Protein AF-A0AAE0XQD2-F1 (afdb_monomer_lite)

Structure (mmCIF, N/CA/C/O backbone):
data_AF-A0AAE0XQD2-F1
#
_entry.id   AF-A0AAE0XQD2-F1
#
loop_
_atom_site.group_PDB
_atom_site.id
_atom_site.type_symbol
_atom_site.label_atom_id
_atom_site.label_alt_id
_atom_site.label_comp_id
_atom_site.label_asym_id
_atom_site.label_entity_id
_atom_site.label_seq_id
_atom_site.pdbx_PDB_ins_code
_atom_site.Cartn_x
_atom_site.Cartn_y
_atom_site.Cartn_z
_atom_site.occupancy
_atom_site.B_iso_or_equiv
_atom_site.auth_seq_id
_atom_site.auth_comp_id
_atom_site.auth_asym_id
_atom_site.auth_atom_id
_atom_site.pdbx_PDB_model_num
ATOM 1 N N . MET A 1 1 ? 120.494 41.422 -56.140 1.00 44.53 1 MET A N 1
ATOM 2 C CA . MET A 1 1 ? 120.247 41.876 -57.524 1.00 44.53 1 MET A CA 1
ATOM 3 C C . MET A 1 1 ? 119.616 40.725 -58.294 1.00 44.53 1 MET A C 1
ATOM 5 O O . MET A 1 1 ? 120.331 39.904 -58.846 1.00 44.53 1 MET A O 1
ATOM 9 N N . ALA A 1 2 ? 118.288 40.623 -58.246 1.00 44.28 2 ALA A N 1
ATOM 10 C CA . ALA A 1 2 ? 117.512 39.848 -59.206 1.00 44.28 2 ALA A CA 1
ATOM 11 C C . ALA A 1 2 ? 116.938 40.871 -60.190 1.00 44.28 2 ALA A C 1
ATOM 13 O O . ALA A 1 2 ? 116.376 41.888 -59.785 1.00 44.28 2 ALA A O 1
ATOM 14 N N . THR A 1 3 ? 117.235 40.647 -61.458 1.00 52.12 3 THR A N 1
ATOM 15 C CA . THR A 1 3 ? 116.964 41.494 -62.613 1.00 52.12 3 THR A CA 1
ATOM 16 C C . THR A 1 3 ? 115.471 41.775 -62.767 1.00 52.12 3 THR A C 1
ATOM 18 O O . THR A 1 3 ? 114.657 40.856 -62.810 1.00 52.12 3 THR A O 1
ATOM 21 N N . GLY A 1 4 ? 115.119 43.061 -62.859 1.00 53.16 4 GLY A N 1
ATOM 22 C CA . GLY A 1 4 ? 113.768 43.510 -63.179 1.00 53.16 4 GLY A CA 1
ATOM 23 C C . GLY A 1 4 ? 113.355 42.989 -64.552 1.00 53.16 4 GLY A C 1
ATOM 24 O O . GLY A 1 4 ? 113.934 43.365 -65.569 1.00 53.16 4 GLY A O 1
ATOM 25 N N . MET A 1 5 ? 112.384 42.081 -64.571 1.00 59.09 5 MET A N 1
ATOM 26 C CA . MET A 1 5 ? 111.737 41.636 -65.798 1.00 59.09 5 MET A CA 1
ATOM 27 C C . MET A 1 5 ? 110.878 42.767 -66.378 1.00 59.09 5 MET A C 1
ATOM 29 O O . MET A 1 5 ? 110.264 43.539 -65.646 1.00 59.09 5 MET A O 1
ATOM 33 N N . ASN A 1 6 ? 110.856 42.849 -67.708 1.00 63.78 6 ASN A N 1
ATOM 34 C CA . ASN A 1 6 ? 110.153 43.868 -68.477 1.00 63.78 6 ASN A CA 1
ATOM 35 C C . ASN A 1 6 ? 108.626 43.755 -68.246 1.00 63.78 6 ASN A C 1
ATOM 37 O O . ASN A 1 6 ? 108.065 42.695 -68.542 1.00 63.78 6 ASN A O 1
ATOM 41 N N . PRO A 1 7 ? 107.952 44.800 -67.730 1.00 69.56 7 PRO A N 1
ATOM 42 C CA . PRO A 1 7 ? 106.541 44.743 -67.337 1.00 69.56 7 PRO A CA 1
ATOM 43 C C . PRO A 1 7 ? 105.605 44.304 -68.474 1.00 69.56 7 PRO A C 1
ATOM 45 O O . PRO A 1 7 ? 104.657 43.568 -68.226 1.00 69.56 7 PRO A O 1
ATOM 48 N N . GLY A 1 8 ? 105.934 44.609 -69.736 1.00 71.56 8 GLY A N 1
ATOM 49 C CA . GLY A 1 8 ? 105.105 44.208 -70.881 1.00 71.56 8 GLY A CA 1
ATOM 50 C C . GLY A 1 8 ? 105.008 42.692 -71.122 1.00 71.56 8 GLY A C 1
ATOM 51 O O . GLY A 1 8 ? 104.081 42.238 -71.788 1.00 71.56 8 GLY A O 1
ATOM 52 N N . VAL A 1 9 ? 105.930 41.883 -70.585 1.00 72.50 9 VAL A N 1
ATOM 53 C CA . VAL A 1 9 ? 105.855 40.412 -70.702 1.00 72.50 9 VAL A CA 1
ATOM 54 C C . VAL A 1 9 ? 104.837 39.828 -69.717 1.00 72.50 9 VAL A C 1
ATOM 56 O O . VAL A 1 9 ? 104.214 38.809 -70.022 1.00 72.50 9 VAL A O 1
ATOM 59 N N . TYR A 1 10 ? 104.634 40.479 -68.567 1.00 75.75 10 TYR A N 1
ATOM 60 C CA . TYR A 1 10 ? 103.619 40.065 -67.598 1.00 75.75 10 TYR A CA 1
ATOM 61 C C . TYR A 1 10 ? 102.214 40.340 -68.126 1.00 75.75 10 TYR A C 1
ATOM 63 O O . TYR A 1 10 ? 101.408 39.415 -68.139 1.00 75.75 10 TYR A O 1
ATOM 71 N N . ASP A 1 11 ? 101.977 41.522 -68.699 1.00 79.81 11 ASP A N 1
ATOM 72 C CA . ASP A 1 11 ? 100.665 41.897 -69.244 1.00 79.81 11 ASP A CA 1
ATOM 73 C C . ASP A 1 11 ? 100.202 40.956 -70.369 1.00 79.81 11 ASP A C 1
ATOM 75 O O . ASP A 1 11 ? 99.039 40.555 -70.433 1.00 79.81 11 ASP A O 1
ATOM 79 N N . VAL A 1 12 ? 101.114 40.555 -71.265 1.00 82.38 12 VAL A N 1
ATOM 80 C CA . VAL A 1 12 ? 100.779 39.619 -72.353 1.00 82.38 12 VAL A CA 1
ATOM 81 C C . VAL A 1 12 ? 100.491 38.224 -71.804 1.00 82.38 12 VAL A C 1
ATOM 83 O O . VAL A 1 12 ? 99.559 37.566 -72.265 1.00 82.38 12 VAL A O 1
ATOM 86 N N . LYS A 1 13 ? 101.268 37.760 -70.820 1.00 82.56 13 LYS A N 1
ATOM 87 C CA . LYS A 1 13 ? 101.052 36.449 -70.200 1.00 82.56 13 LYS A CA 1
ATOM 88 C C . LYS A 1 13 ? 99.731 36.410 -69.434 1.00 82.56 13 LYS A C 1
ATOM 90 O O . LYS A 1 13 ? 99.010 35.427 -69.561 1.00 82.56 13 LYS A O 1
ATOM 95 N N . GLU A 1 14 ? 99.424 37.456 -68.677 1.00 85.25 14 GLU A N 1
ATOM 96 C CA . GLU A 1 14 ? 98.180 37.585 -67.916 1.00 85.25 14 GLU A CA 1
ATOM 97 C C . GLU A 1 14 ? 96.979 37.592 -68.861 1.00 85.25 14 GLU A C 1
ATOM 99 O O . GLU A 1 14 ? 96.108 36.739 -68.742 1.00 85.25 14 GLU A O 1
ATOM 104 N N . LYS A 1 15 ? 97.026 38.391 -69.935 1.00 88.38 15 LYS A N 1
ATOM 105 C CA . LYS A 1 15 ? 95.968 38.400 -70.953 1.00 88.38 15 LYS A CA 1
ATOM 106 C C . LYS A 1 15 ? 95.768 37.045 -71.639 1.00 88.38 15 LYS A C 1
ATOM 108 O O . LYS A 1 15 ? 94.634 36.660 -71.909 1.00 88.38 15 LYS A O 1
ATOM 113 N N . VAL A 1 16 ? 96.846 36.315 -71.943 1.00 87.88 16 VAL A N 1
ATOM 114 C CA . VAL A 1 16 ? 96.750 34.969 -72.539 1.00 87.88 16 VAL A CA 1
ATOM 115 C C . VAL A 1 16 ? 96.170 33.961 -71.545 1.00 87.88 16 VAL A C 1
ATOM 117 O O . VAL A 1 16 ? 95.390 33.098 -71.951 1.00 87.88 16 VAL A O 1
ATOM 120 N N . MET A 1 17 ? 96.530 34.062 -70.264 1.00 86.44 17 MET A N 1
ATOM 121 C CA . MET A 1 17 ? 95.976 33.208 -69.213 1.00 86.44 17 MET A CA 1
ATOM 122 C C . MET A 1 17 ? 94.490 33.497 -68.996 1.00 86.44 17 MET A C 1
ATOM 124 O O . MET A 1 17 ? 93.705 32.552 -68.997 1.00 86.44 17 MET A O 1
ATOM 128 N N . ASP A 1 18 ? 94.092 34.767 -68.946 1.00 90.94 18 ASP A N 1
ATOM 129 C CA . ASP A 1 18 ? 92.694 35.179 -68.808 1.00 90.94 18 ASP A CA 1
ATOM 130 C C . ASP A 1 18 ? 91.848 34.729 -70.004 1.00 90.94 18 ASP A C 1
ATOM 132 O O . ASP A 1 18 ? 90.746 34.208 -69.834 1.00 90.94 18 ASP A O 1
ATOM 136 N N . ASP A 1 19 ? 92.353 34.871 -71.234 1.00 91.31 19 ASP A N 1
ATOM 137 C CA . ASP A 1 19 ? 91.647 34.399 -72.431 1.00 91.31 19 ASP A CA 1
ATOM 138 C C . ASP A 1 19 ? 91.485 32.874 -72.426 1.00 91.31 19 ASP A C 1
ATOM 140 O O . ASP A 1 19 ? 90.434 32.348 -72.815 1.00 91.31 19 ASP A O 1
ATOM 144 N N . LEU A 1 20 ? 92.511 32.143 -71.979 1.00 86.75 20 LEU A N 1
ATOM 145 C CA . LEU A 1 20 ? 92.457 30.689 -71.885 1.00 86.75 20 LEU A CA 1
ATOM 146 C C . LEU A 1 20 ? 91.476 30.243 -70.797 1.00 86.75 20 LEU A C 1
ATOM 148 O O . LEU A 1 20 ? 90.663 29.348 -71.042 1.00 86.75 20 LEU A O 1
ATOM 152 N N . GLU A 1 21 ? 91.510 30.892 -69.636 1.00 90.38 21 GLU A N 1
ATOM 153 C CA . GLU A 1 21 ? 90.615 30.628 -68.516 1.00 90.38 21 GLU A CA 1
ATOM 154 C C . GLU A 1 21 ? 89.163 30.937 -68.885 1.00 90.38 21 GLU A C 1
ATOM 156 O O . GLU A 1 21 ? 88.284 30.094 -68.684 1.00 90.38 21 GLU A O 1
ATOM 161 N N . ASN A 1 22 ? 88.909 32.075 -69.531 1.00 92.44 22 ASN A N 1
ATOM 162 C CA . ASN A 1 22 ? 87.582 32.455 -70.012 1.00 92.44 22 ASN A CA 1
ATOM 163 C C . ASN A 1 22 ? 87.068 31.491 -71.087 1.00 92.44 22 ASN A C 1
ATOM 165 O O . ASN A 1 22 ? 85.902 31.077 -71.065 1.00 92.44 22 ASN A O 1
ATOM 169 N N . LYS A 1 23 ? 87.926 31.071 -72.024 1.00 91.75 23 LYS A N 1
ATOM 170 C CA . LYS A 1 23 ? 87.560 30.096 -73.062 1.00 91.75 23 LYS A CA 1
ATOM 171 C C . LYS A 1 23 ? 87.269 28.721 -72.468 1.00 91.75 23 LYS A C 1
ATOM 173 O O . LYS A 1 23 ? 86.346 28.044 -72.935 1.00 91.75 23 LYS A O 1
ATOM 178 N N . PHE A 1 24 ? 88.028 28.312 -71.454 1.00 87.31 24 PHE A N 1
ATOM 179 C CA . PHE A 1 24 ? 87.806 27.062 -70.738 1.00 87.31 24 PHE A CA 1
ATOM 180 C C . PHE A 1 24 ? 86.492 27.104 -69.953 1.00 87.31 24 PHE A C 1
ATOM 182 O O . PHE A 1 24 ? 85.638 26.246 -70.176 1.00 87.31 24 PHE A O 1
ATOM 189 N N . HIS A 1 25 ? 86.265 28.148 -69.151 1.00 89.56 25 HIS A N 1
ATOM 190 C CA . HIS A 1 25 ? 85.017 28.348 -68.411 1.00 89.56 25 HIS A CA 1
ATOM 191 C C . HIS A 1 25 ? 83.798 28.381 -69.335 1.00 89.56 25 HIS A C 1
ATOM 193 O O . HIS A 1 25 ? 82.787 27.736 -69.055 1.00 89.56 25 HIS A O 1
ATOM 199 N N . LYS A 1 26 ? 83.894 29.053 -70.488 1.00 91.75 26 LYS A N 1
ATOM 200 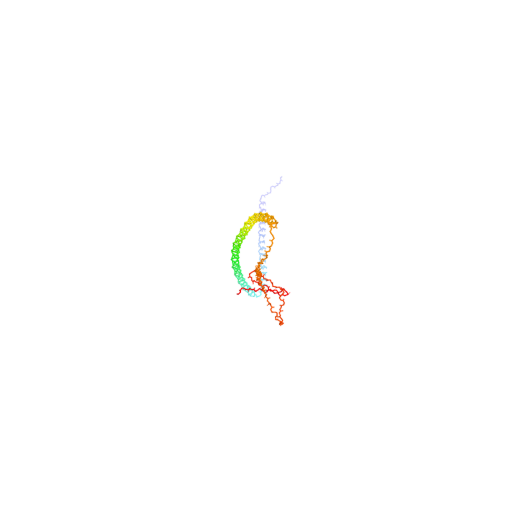C CA . LYS A 1 26 ? 82.806 29.087 -71.474 1.00 91.75 26 LYS A CA 1
ATOM 201 C C . LYS A 1 26 ? 82.497 27.700 -72.044 1.00 91.75 26 LYS A C 1
ATOM 203 O O . LYS A 1 26 ? 81.327 27.336 -72.151 1.00 91.75 26 LYS A O 1
ATOM 208 N N . LYS A 1 27 ? 83.517 26.903 -72.386 1.00 84.56 27 LYS A N 1
ATOM 209 C CA . LYS A 1 27 ? 83.313 25.518 -72.850 1.00 84.56 27 LYS A CA 1
ATOM 210 C C . LYS A 1 27 ? 82.731 24.625 -71.755 1.00 84.56 27 LYS A C 1
ATOM 212 O O . LYS A 1 27 ? 81.830 23.842 -72.050 1.00 84.56 27 LYS A O 1
ATOM 217 N N . LEU A 1 28 ? 83.206 24.765 -70.519 1.00 73.19 28 LEU A N 1
ATOM 218 C CA . LEU A 1 28 ? 82.733 23.982 -69.378 1.00 73.19 28 LEU A CA 1
ATOM 219 C C . LEU A 1 28 ? 81.262 24.286 -69.063 1.00 73.19 28 LEU A C 1
ATOM 221 O O . LEU A 1 28 ? 80.464 23.367 -68.874 1.00 73.19 28 LEU A O 1
ATOM 225 N N . ASN A 1 29 ? 80.882 25.565 -69.093 1.00 87.62 29 ASN A N 1
ATOM 226 C CA . ASN A 1 29 ? 79.498 25.987 -68.903 1.00 87.62 29 ASN A CA 1
ATOM 227 C C . ASN A 1 29 ? 78.594 25.467 -70.023 1.00 87.62 29 ASN A C 1
ATOM 229 O O . ASN A 1 29 ? 77.537 24.909 -69.736 1.00 87.62 29 ASN A O 1
ATOM 233 N N . ASN A 1 30 ? 79.027 25.559 -71.283 1.00 87.12 30 ASN A N 1
ATOM 234 C CA . ASN A 1 30 ? 78.252 25.034 -72.409 1.00 87.12 30 ASN A CA 1
ATOM 235 C C . ASN A 1 30 ? 78.047 23.515 -72.308 1.00 87.12 30 ASN A C 1
ATOM 237 O O . ASN A 1 30 ? 76.927 23.044 -72.483 1.00 87.12 30 ASN A O 1
ATOM 241 N N . PHE A 1 31 ? 79.094 22.755 -71.968 1.00 82.38 31 PHE A N 1
ATOM 242 C CA . PHE A 1 31 ? 78.987 21.308 -71.759 1.00 82.38 31 PHE A CA 1
ATOM 243 C C . PHE A 1 31 ? 78.045 20.965 -70.599 1.00 82.38 31 PHE A C 1
ATOM 245 O O . PHE A 1 31 ? 77.196 20.087 -70.727 1.00 82.38 31 PHE A O 1
ATOM 252 N N . THR A 1 32 ? 78.147 21.690 -69.482 1.00 77.50 32 THR A N 1
ATOM 253 C CA . THR A 1 32 ? 77.288 21.483 -68.308 1.00 77.50 32 THR A CA 1
ATOM 254 C C . THR A 1 32 ? 75.818 21.755 -68.632 1.00 77.50 32 THR A C 1
ATOM 256 O O . THR A 1 32 ? 74.942 20.993 -68.221 1.00 77.50 32 THR A O 1
ATOM 259 N N . VAL A 1 33 ? 75.532 22.815 -69.393 1.00 85.12 33 VAL A N 1
ATOM 260 C CA . VAL A 1 33 ? 74.171 23.144 -69.841 1.00 85.12 33 VAL A CA 1
ATOM 261 C C . VAL A 1 33 ? 73.633 22.074 -70.792 1.00 85.12 33 VAL A C 1
ATOM 263 O O . VAL A 1 33 ? 72.494 21.632 -70.616 1.00 85.12 33 VAL A O 1
ATOM 266 N N . ASP A 1 34 ? 74.440 21.612 -71.748 1.00 78.19 34 ASP A N 1
ATOM 267 C CA . ASP A 1 34 ? 74.040 20.586 -72.717 1.00 78.19 34 ASP A CA 1
ATOM 268 C C . ASP A 1 34 ? 73.768 19.232 -72.036 1.00 78.19 34 ASP A C 1
ATOM 270 O O . ASP A 1 34 ? 72.684 18.659 -72.175 1.00 78.19 34 ASP A O 1
ATOM 274 N N . ALA A 1 35 ? 74.685 18.779 -71.174 1.00 60.91 35 ALA A N 1
ATOM 275 C CA . ALA A 1 35 ? 74.531 17.552 -70.395 1.00 60.91 35 ALA A CA 1
ATOM 276 C C . ALA A 1 35 ? 73.292 17.595 -69.483 1.00 60.91 35 ALA A C 1
ATOM 278 O O . ALA A 1 35 ? 72.499 16.650 -69.455 1.00 60.91 35 ALA A O 1
ATOM 279 N N . LYS A 1 36 ? 73.065 18.716 -68.783 1.00 71.81 36 LYS A N 1
ATOM 280 C CA . LYS A 1 36 ? 71.893 18.902 -67.909 1.00 71.81 36 LYS A CA 1
ATOM 281 C C . LYS A 1 36 ? 70.582 18.894 -68.694 1.00 71.81 36 LYS A C 1
ATOM 283 O O . LYS A 1 36 ? 69.584 18.353 -68.215 1.00 71.81 36 LYS A O 1
ATOM 288 N N . THR A 1 37 ? 70.577 19.479 -69.888 1.00 77.44 37 THR A N 1
ATOM 289 C CA . THR A 1 37 ? 69.399 19.513 -70.765 1.00 77.44 37 THR A CA 1
ATOM 290 C C . THR A 1 37 ? 69.072 18.113 -71.281 1.00 77.44 37 THR A C 1
ATOM 292 O O . THR A 1 37 ? 67.922 17.682 -71.187 1.00 77.44 37 THR A O 1
ATOM 295 N N . LYS A 1 38 ? 70.089 17.361 -71.714 1.00 68.31 38 LYS A N 1
ATOM 296 C CA . LYS A 1 38 ? 69.946 15.993 -72.227 1.00 68.31 38 LYS A CA 1
ATOM 297 C C . LYS A 1 38 ? 69.541 14.980 -71.149 1.00 68.31 38 LYS A C 1
ATOM 299 O O . LYS A 1 38 ? 68.734 14.093 -71.406 1.00 68.31 38 LYS A O 1
ATOM 304 N N . MET A 1 39 ? 70.030 15.137 -69.917 1.00 62.81 39 MET A N 1
ATOM 305 C CA . MET A 1 39 ? 69.576 14.322 -68.781 1.00 62.81 39 MET A CA 1
ATOM 306 C C . MET A 1 39 ? 68.119 14.609 -68.401 1.00 62.81 39 MET A C 1
ATOM 308 O O . MET A 1 39 ? 67.366 13.685 -68.096 1.00 62.81 39 MET A O 1
ATOM 312 N N . ARG A 1 40 ? 67.696 15.881 -68.436 1.00 65.88 40 ARG A N 1
ATOM 313 C CA . ARG A 1 40 ? 66.299 16.253 -68.163 1.00 65.88 40 ARG A CA 1
ATOM 314 C C . ARG A 1 40 ? 65.339 15.729 -69.226 1.00 65.88 40 ARG A C 1
ATOM 316 O O . ARG A 1 40 ? 64.242 15.315 -68.861 1.00 65.88 40 ARG A O 1
ATOM 323 N N . SER A 1 41 ? 65.723 15.739 -70.503 1.00 72.75 41 SER A N 1
ATOM 324 C CA . SER A 1 41 ? 64.874 15.187 -71.564 1.00 72.75 41 SER A CA 1
ATOM 325 C C . SER A 1 41 ? 64.748 13.667 -71.452 1.00 72.75 41 SER A C 1
ATOM 327 O O . SER A 1 41 ? 63.634 13.161 -71.516 1.00 72.75 41 SER A O 1
ATOM 329 N N . PHE A 1 42 ? 65.841 12.952 -71.165 1.00 69.19 42 PHE A N 1
ATOM 330 C CA . PHE A 1 42 ? 65.805 11.498 -70.973 1.00 69.19 42 PHE A CA 1
ATOM 331 C C . PHE A 1 42 ? 64.962 11.078 -69.756 1.00 69.19 42 PHE A C 1
ATOM 333 O O . PHE A 1 42 ? 64.144 10.169 -69.848 1.00 69.19 42 PHE A O 1
ATOM 340 N N . SER A 1 43 ? 65.104 11.777 -68.623 1.00 74.19 43 SER A N 1
ATOM 341 C CA . SER A 1 43 ? 64.306 11.508 -67.418 1.00 74.19 43 SER A CA 1
ATOM 342 C C . SER A 1 43 ? 62.820 11.815 -67.613 1.00 74.19 43 SER A C 1
ATOM 344 O O . SER A 1 43 ? 61.987 11.125 -67.030 1.00 74.19 43 SER A O 1
ATOM 346 N N . ARG A 1 44 ? 62.483 12.834 -68.414 1.00 75.38 44 ARG A N 1
ATOM 347 C CA . ARG A 1 44 ? 61.092 13.153 -68.746 1.00 75.38 44 ARG A CA 1
ATOM 348 C C . ARG A 1 44 ? 60.480 12.072 -69.633 1.00 75.38 44 ARG A C 1
ATOM 350 O O . ARG A 1 44 ? 59.377 11.635 -69.343 1.00 75.38 44 ARG A O 1
ATOM 357 N N . GLU A 1 45 ? 61.208 11.615 -70.646 1.00 78.56 45 GLU A N 1
ATOM 358 C CA . GLU A 1 45 ? 60.735 10.574 -71.562 1.00 78.56 45 GLU A CA 1
ATOM 359 C C . GLU A 1 45 ? 60.510 9.237 -70.841 1.00 78.56 45 GLU A C 1
ATOM 361 O O . GLU A 1 45 ? 59.456 8.623 -70.974 1.00 78.56 45 GLU A O 1
ATOM 366 N N . ALA A 1 46 ? 61.455 8.826 -69.988 1.00 74.25 46 ALA A N 1
ATOM 367 C CA . ALA A 1 46 ? 61.307 7.618 -69.178 1.00 74.25 46 ALA A CA 1
ATOM 368 C C . ALA A 1 46 ? 60.123 7.716 -68.197 1.00 74.25 46 ALA A C 1
ATOM 370 O O . ALA A 1 46 ? 59.394 6.744 -68.010 1.00 74.25 46 ALA A O 1
ATOM 371 N N . ALA A 1 47 ? 59.898 8.889 -67.594 1.00 66.69 47 ALA A N 1
ATOM 372 C CA . ALA A 1 47 ? 58.750 9.112 -66.716 1.00 66.69 47 ALA A CA 1
ATOM 373 C C . ALA A 1 47 ? 57.416 9.053 -67.477 1.00 66.69 47 ALA A C 1
ATOM 375 O O . ALA A 1 47 ? 56.459 8.472 -66.966 1.00 66.69 47 ALA A O 1
ATOM 376 N N . ILE A 1 48 ? 57.361 9.604 -68.695 1.00 75.69 48 ILE A N 1
ATOM 377 C CA . ILE A 1 48 ? 56.184 9.515 -69.568 1.00 75.69 48 ILE A CA 1
ATOM 378 C C . ILE A 1 48 ? 55.895 8.049 -69.907 1.00 75.69 48 ILE A C 1
ATOM 380 O O . ILE A 1 48 ? 54.767 7.606 -69.721 1.00 75.69 48 ILE A O 1
ATOM 384 N N . GLN A 1 49 ? 56.905 7.260 -70.282 1.00 76.50 49 GLN A N 1
ATOM 385 C CA . GLN A 1 49 ? 56.711 5.842 -70.614 1.00 76.50 49 GLN A CA 1
ATOM 386 C C . GLN A 1 49 ? 56.239 5.001 -69.421 1.00 76.50 49 GLN A C 1
ATOM 388 O O . GLN A 1 49 ? 55.356 4.160 -69.573 1.00 76.50 49 GLN A O 1
ATOM 393 N N . VAL A 1 50 ? 56.788 5.225 -68.220 1.00 70.44 50 VAL A N 1
ATOM 394 C CA . VAL A 1 50 ? 56.319 4.537 -67.003 1.00 70.44 50 VAL A CA 1
ATOM 395 C C . VAL A 1 50 ? 54.874 4.921 -66.691 1.00 70.44 50 VAL A C 1
ATOM 397 O O . VAL A 1 50 ? 54.076 4.058 -66.325 1.00 70.44 50 VAL A O 1
ATOM 400 N N . PHE A 1 51 ? 54.516 6.194 -66.862 1.00 71.19 51 PHE A N 1
ATOM 401 C CA . PHE A 1 51 ? 53.150 6.663 -66.665 1.00 71.19 51 PHE A CA 1
ATOM 402 C C . PHE A 1 51 ? 52.178 6.038 -67.677 1.00 71.19 51 PHE A C 1
ATOM 404 O O . PHE A 1 51 ? 51.148 5.508 -67.271 1.00 71.19 51 PHE A O 1
ATOM 411 N N . GLU A 1 52 ? 52.527 6.010 -68.964 1.00 75.25 52 GLU A N 1
ATOM 412 C CA . GLU A 1 52 ? 51.721 5.371 -70.013 1.00 75.25 52 GLU A CA 1
ATOM 413 C C . GLU A 1 52 ? 51.556 3.866 -69.779 1.00 75.25 52 GLU A C 1
ATOM 415 O O . GLU A 1 52 ? 50.435 3.359 -69.831 1.00 75.25 52 GLU A O 1
ATOM 420 N N . LEU A 1 53 ? 52.636 3.153 -69.439 1.00 77.38 53 LEU A N 1
ATOM 421 C CA . LEU A 1 53 ? 52.578 1.725 -69.112 1.00 77.38 53 LEU A CA 1
ATOM 422 C C . LEU A 1 53 ? 51.683 1.465 -67.893 1.00 77.38 53 LEU A C 1
ATOM 424 O O . LEU A 1 53 ? 50.917 0.502 -67.880 1.00 77.38 53 LEU A O 1
ATOM 428 N N . THR A 1 54 ? 51.745 2.342 -66.888 1.00 68.44 54 THR A N 1
ATOM 429 C CA . THR A 1 54 ? 50.899 2.257 -65.690 1.00 68.44 54 THR A CA 1
ATOM 430 C C . THR A 1 54 ? 49.433 2.518 -66.026 1.00 68.44 54 THR A C 1
ATOM 432 O O . THR A 1 54 ? 48.568 1.790 -65.545 1.00 68.44 54 THR A O 1
ATOM 435 N N . LEU A 1 55 ? 49.135 3.506 -66.875 1.00 74.06 55 LEU A N 1
ATOM 436 C CA . LEU A 1 55 ? 47.769 3.771 -67.329 1.00 74.06 55 LEU A CA 1
ATOM 437 C C . LEU A 1 55 ? 47.203 2.590 -68.119 1.00 74.06 55 LEU A C 1
ATOM 439 O O . LEU A 1 55 ? 46.104 2.141 -67.812 1.00 74.06 55 LEU A O 1
ATOM 443 N N . VAL A 1 56 ? 47.961 2.031 -69.066 1.00 75.62 56 VAL A N 1
ATOM 444 C CA . VAL A 1 56 ? 47.539 0.846 -69.829 1.00 75.62 56 VAL A CA 1
ATOM 445 C C . VAL A 1 56 ? 47.305 -0.347 -68.902 1.00 75.62 56 VAL A C 1
ATOM 447 O O . VAL A 1 56 ? 46.286 -1.025 -69.035 1.00 75.62 56 VAL A O 1
ATOM 450 N N . PHE A 1 57 ? 48.200 -0.581 -67.937 1.00 75.81 57 PHE A N 1
ATOM 451 C CA . PHE A 1 57 ? 48.025 -1.637 -66.941 1.00 75.81 57 PHE A CA 1
ATOM 452 C C . PHE A 1 57 ? 46.754 -1.430 -66.109 1.00 75.81 57 PHE A C 1
ATOM 454 O O . PHE A 1 57 ? 45.988 -2.372 -65.941 1.00 75.81 57 PHE A O 1
ATOM 461 N N . LEU A 1 58 ? 46.481 -0.209 -65.636 1.00 70.62 58 LEU A N 1
ATOM 462 C CA . LEU A 1 58 ? 45.266 0.100 -64.877 1.00 70.62 58 LEU A CA 1
ATOM 463 C C . LEU A 1 58 ? 43.998 -0.074 -65.723 1.00 70.62 58 LEU A C 1
ATOM 465 O O . LEU A 1 58 ? 43.025 -0.647 -65.243 1.00 70.62 58 LEU A O 1
ATOM 469 N N . THR A 1 59 ? 44.012 0.344 -66.990 1.00 69.38 59 THR A N 1
ATOM 470 C CA . THR A 1 59 ? 42.879 0.153 -67.907 1.00 69.38 59 THR A CA 1
ATOM 471 C C . THR A 1 59 ? 42.629 -1.326 -68.222 1.00 69.38 59 THR A C 1
ATOM 473 O O . THR A 1 59 ? 41.480 -1.737 -68.343 1.00 69.38 59 THR A O 1
ATOM 476 N N . GLN A 1 60 ? 43.679 -2.147 -68.328 1.00 72.19 60 GLN A N 1
ATOM 477 C CA . GLN A 1 60 ? 43.545 -3.588 -68.582 1.00 72.19 60 GLN A CA 1
ATOM 478 C C . GLN A 1 60 ? 43.202 -4.400 -67.327 1.00 72.19 60 GLN A C 1
ATOM 480 O O . GLN A 1 60 ? 42.472 -5.383 -67.424 1.00 72.19 60 GLN A O 1
ATOM 485 N N . ALA A 1 61 ? 43.726 -4.012 -66.162 1.00 71.06 61 ALA A N 1
ATOM 486 C CA . ALA A 1 61 ? 43.443 -4.666 -64.887 1.00 71.06 61 ALA A CA 1
ATOM 487 C C . ALA A 1 61 ? 42.027 -4.349 -64.380 1.00 71.06 61 ALA A C 1
ATOM 489 O O . ALA A 1 61 ? 41.416 -5.179 -63.708 1.00 71.06 61 ALA A O 1
ATOM 490 N N . PHE A 1 62 ? 41.490 -3.179 -64.740 1.00 67.75 62 PHE A N 1
ATOM 491 C CA . PHE A 1 62 ? 40.146 -2.731 -64.375 1.00 67.75 62 PHE A CA 1
ATOM 492 C C . PHE A 1 62 ? 39.344 -2.325 -65.624 1.00 67.75 62 PHE A C 1
ATOM 494 O O . PHE A 1 62 ? 39.026 -1.148 -65.796 1.00 67.75 62 PHE A O 1
ATOM 501 N N . PRO A 1 63 ? 38.985 -3.279 -66.505 1.00 63.97 63 PRO A N 1
ATOM 502 C CA . PRO A 1 63 ? 38.256 -2.972 -67.736 1.00 63.97 63 PRO A CA 1
ATOM 503 C C . PRO A 1 63 ? 36.805 -2.538 -67.478 1.00 63.97 63 PRO A C 1
ATOM 505 O O . PRO A 1 63 ? 36.152 -2.021 -68.377 1.00 63.97 63 PRO A O 1
ATOM 508 N N . ASP A 1 64 ? 36.300 -2.750 -66.260 1.00 64.94 64 ASP A N 1
ATOM 509 C CA . ASP A 1 64 ? 34.891 -2.585 -65.919 1.00 64.94 64 ASP A CA 1
ATOM 510 C C . ASP A 1 64 ? 34.722 -1.697 -64.676 1.00 64.94 64 ASP A C 1
ATOM 512 O O . ASP A 1 64 ? 34.267 -2.123 -63.612 1.00 64.94 64 ASP A O 1
ATOM 516 N N . LEU A 1 65 ? 35.151 -0.437 -64.802 1.00 65.19 65 LEU A N 1
ATOM 517 C CA . LEU A 1 65 ? 34.968 0.600 -63.776 1.00 65.19 65 LEU A CA 1
ATOM 518 C C . LEU A 1 65 ? 33.480 0.836 -63.453 1.00 65.19 65 LEU A C 1
ATOM 520 O O . LEU A 1 65 ? 33.150 1.206 -62.329 1.00 65.19 65 LEU A O 1
ATOM 524 N N . SER A 1 66 ? 32.580 0.525 -64.391 1.00 72.19 66 SER A N 1
ATOM 525 C CA . SER A 1 66 ? 31.128 0.584 -64.198 1.00 72.19 66 SER A CA 1
ATOM 526 C C . SER A 1 66 ? 30.627 -0.389 -63.126 1.00 72.19 66 SER A C 1
ATOM 528 O O . SER A 1 66 ? 29.672 -0.079 -62.414 1.00 72.19 66 SER A O 1
ATOM 530 N N . ARG A 1 67 ? 31.292 -1.539 -62.925 1.00 71.56 67 ARG A N 1
ATOM 531 C CA . ARG A 1 67 ? 30.964 -2.441 -61.806 1.00 71.56 67 ARG A CA 1
ATOM 532 C C . ARG A 1 67 ? 31.296 -1.824 -60.453 1.00 71.56 67 ARG A C 1
ATOM 534 O O . ARG A 1 67 ? 30.552 -2.056 -59.506 1.00 71.56 67 ARG A O 1
ATOM 541 N N . LEU A 1 68 ? 32.364 -1.032 -60.358 1.00 69.88 68 LEU A N 1
ATOM 542 C CA . LEU A 1 68 ? 32.731 -0.350 -59.116 1.00 69.88 68 LEU A CA 1
ATOM 543 C C . LEU A 1 68 ? 31.755 0.789 -58.793 1.00 69.88 68 LEU A C 1
ATOM 545 O O . LEU A 1 68 ? 31.366 0.938 -57.640 1.00 69.88 68 LEU A O 1
ATOM 549 N N . GLU A 1 69 ? 31.314 1.532 -59.808 1.00 74.38 69 GLU A N 1
ATOM 550 C CA . GLU A 1 69 ? 30.291 2.576 -59.669 1.00 74.38 69 GLU A CA 1
ATOM 551 C C . GLU A 1 69 ? 28.944 1.976 -59.236 1.00 74.38 69 GLU A C 1
ATOM 553 O O . GLU A 1 69 ? 28.403 2.369 -58.207 1.00 74.38 69 GLU A O 1
ATOM 558 N N . SER A 1 70 ? 28.483 0.905 -59.895 1.00 77.81 70 SER A N 1
ATOM 559 C CA . SER A 1 70 ? 27.251 0.205 -59.490 1.00 77.81 70 SER A CA 1
ATOM 560 C C . SER A 1 70 ? 27.325 -0.417 -58.086 1.00 77.81 70 SER A C 1
ATOM 562 O O . SER A 1 70 ? 26.327 -0.473 -57.370 1.00 77.81 70 SER A O 1
ATOM 564 N N . ALA A 1 71 ? 28.509 -0.877 -57.663 1.00 77.12 71 ALA A N 1
ATOM 565 C CA . ALA A 1 71 ? 28.724 -1.366 -56.306 1.00 77.12 71 ALA A CA 1
ATOM 566 C C . ALA A 1 71 ? 28.704 -0.216 -55.287 1.00 77.12 71 ALA A C 1
ATOM 568 O O . ALA A 1 71 ? 28.147 -0.381 -54.205 1.00 77.12 71 ALA A O 1
ATOM 569 N N . SER A 1 72 ? 29.271 0.942 -55.637 1.00 81.38 72 SER A N 1
ATOM 570 C CA . SER A 1 72 ? 29.217 2.156 -54.818 1.00 81.38 72 SER A CA 1
ATOM 571 C C . SER A 1 72 ? 27.777 2.632 -54.620 1.00 81.38 72 SER A C 1
ATOM 573 O O . SER A 1 72 ? 27.387 2.909 -53.486 1.00 81.38 72 SER A O 1
ATOM 575 N N . ASP A 1 73 ? 26.973 2.653 -55.685 1.00 85.12 73 ASP A N 1
ATOM 576 C CA . ASP A 1 73 ? 25.564 3.056 -55.625 1.00 85.12 73 ASP A CA 1
ATOM 577 C C . ASP A 1 73 ? 24.732 2.103 -54.751 1.00 85.12 73 ASP A C 1
ATOM 579 O O . ASP A 1 73 ? 23.972 2.556 -53.895 1.00 85.12 73 ASP A O 1
ATOM 583 N N . ASN A 1 74 ? 24.930 0.785 -54.883 1.00 88.94 74 ASN A N 1
ATOM 584 C CA . ASN A 1 74 ? 24.260 -0.203 -54.027 1.00 88.94 74 ASN A CA 1
ATOM 585 C C . ASN A 1 74 ? 24.650 -0.057 -52.549 1.00 88.94 74 ASN A C 1
ATOM 587 O O . ASN A 1 74 ? 23.785 -0.120 -51.678 1.00 88.94 74 ASN A O 1
ATOM 591 N N . ILE A 1 75 ? 25.935 0.162 -52.251 1.00 90.06 75 ILE A N 1
ATOM 592 C CA . ILE A 1 75 ? 26.393 0.389 -50.872 1.00 90.06 75 ILE A CA 1
ATOM 593 C C . ILE A 1 75 ? 25.756 1.662 -50.309 1.00 90.06 75 ILE A C 1
ATOM 595 O O . ILE A 1 75 ? 25.384 1.700 -49.134 1.00 90.06 75 ILE A O 1
ATOM 599 N N . GLN A 1 76 ? 25.613 2.706 -51.124 1.00 90.44 76 GLN A N 1
ATOM 600 C CA . GLN A 1 76 ? 24.996 3.955 -50.700 1.00 90.44 76 GLN A CA 1
ATOM 601 C C . GLN A 1 76 ? 23.496 3.786 -50.413 1.00 90.44 76 GLN A C 1
ATOM 603 O O . GLN A 1 76 ? 23.030 4.278 -49.383 1.00 90.44 76 GLN A O 1
ATOM 608 N N . ASP A 1 77 ? 22.766 3.051 -51.254 1.00 92.06 77 ASP A N 1
ATOM 609 C CA . ASP A 1 77 ? 21.346 2.739 -51.042 1.00 92.06 77 ASP A CA 1
ATOM 610 C C . ASP A 1 77 ? 21.128 1.874 -49.787 1.00 92.06 77 ASP A C 1
ATOM 612 O O . ASP A 1 77 ? 20.318 2.211 -48.919 1.00 92.06 77 ASP A O 1
ATOM 616 N N . GLU A 1 78 ? 21.934 0.822 -49.599 1.00 93.12 78 GLU A N 1
ATOM 617 C CA . GLU A 1 78 ? 21.896 0.001 -48.381 1.00 93.12 78 GLU A CA 1
ATOM 618 C C . GLU A 1 78 ? 22.233 0.816 -47.123 1.00 93.12 78 GLU A C 1
ATOM 620 O O . GLU A 1 78 ? 21.600 0.646 -46.078 1.00 93.12 78 GLU A O 1
ATOM 625 N N . THR A 1 79 ? 23.188 1.746 -47.220 1.00 90.19 79 THR A N 1
ATOM 626 C CA . THR A 1 79 ? 23.555 2.638 -46.110 1.00 90.19 79 THR A CA 1
ATOM 627 C C . THR A 1 79 ? 22.414 3.592 -45.750 1.00 90.19 79 THR A C 1
ATOM 629 O O . THR A 1 79 ? 22.177 3.845 -44.564 1.00 90.19 79 THR A O 1
ATOM 632 N N . LEU A 1 80 ? 21.690 4.121 -46.743 1.00 93.75 80 LEU A N 1
ATOM 633 C CA . LEU A 1 80 ? 20.513 4.965 -46.516 1.00 93.75 80 LEU A CA 1
ATOM 634 C C . LEU A 1 80 ? 19.384 4.172 -45.858 1.00 93.75 80 LEU A C 1
ATOM 636 O O . LEU A 1 80 ? 18.840 4.612 -44.845 1.00 93.75 80 LEU A O 1
ATOM 640 N N . LYS A 1 81 ? 19.101 2.968 -46.355 1.00 94.44 81 LYS A N 1
ATOM 641 C CA . LYS A 1 81 ? 18.079 2.091 -45.780 1.00 94.44 81 LYS A CA 1
ATOM 642 C C . LYS A 1 81 ? 18.393 1.700 -44.334 1.00 94.44 81 LYS A C 1
ATOM 644 O O . LYS A 1 81 ? 17.520 1.773 -43.472 1.00 94.44 81 LYS A O 1
ATOM 649 N N . LEU A 1 82 ? 19.649 1.358 -44.037 1.00 93.44 82 LEU A N 1
ATOM 650 C CA . LEU A 1 82 ? 20.079 1.033 -42.674 1.00 93.44 82 LEU A CA 1
ATOM 651 C C . LEU A 1 82 ? 19.945 2.239 -41.732 1.00 93.44 82 LEU A C 1
ATOM 653 O O . LEU A 1 82 ? 19.554 2.079 -40.574 1.00 93.44 82 LEU A O 1
ATOM 657 N N . ARG A 1 83 ? 20.241 3.450 -42.221 1.00 93.00 83 ARG A N 1
ATOM 658 C CA . ARG A 1 83 ? 20.033 4.693 -41.467 1.00 93.00 83 ARG A CA 1
ATOM 659 C C . ARG A 1 83 ? 18.554 4.904 -41.143 1.00 93.00 83 ARG A C 1
ATOM 661 O O . ARG A 1 83 ? 18.237 5.210 -39.997 1.00 93.00 83 ARG A O 1
ATOM 668 N N . GLU A 1 84 ? 17.664 4.728 -42.114 1.00 96.00 84 GLU A N 1
ATOM 669 C CA . GLU A 1 84 ? 16.218 4.864 -41.901 1.00 96.00 84 GLU A CA 1
ATOM 670 C C . GLU A 1 84 ? 15.688 3.846 -40.883 1.00 96.00 84 GLU A C 1
ATOM 672 O O . GLU A 1 84 ? 14.935 4.212 -39.973 1.00 96.00 84 GLU A O 1
ATOM 677 N N . ASP A 1 85 ? 16.122 2.587 -40.984 1.00 95.44 85 ASP A N 1
ATOM 678 C CA . ASP A 1 85 ? 15.762 1.531 -40.035 1.00 95.44 85 ASP A CA 1
ATOM 679 C C . ASP A 1 85 ? 16.264 1.850 -38.619 1.00 95.44 85 ASP A C 1
ATOM 681 O O . ASP A 1 85 ? 15.523 1.674 -37.644 1.00 95.44 85 ASP A O 1
ATOM 685 N N . PHE A 1 86 ? 17.484 2.383 -38.494 1.00 94.81 86 PHE A N 1
ATOM 686 C CA . PHE A 1 86 ? 18.040 2.799 -37.209 1.00 94.81 86 PHE A CA 1
ATOM 687 C C . PHE A 1 86 ? 17.250 3.957 -36.591 1.00 94.81 86 PHE A C 1
ATOM 689 O O . PHE A 1 86 ? 16.854 3.878 -35.428 1.00 94.81 86 PHE A O 1
ATOM 696 N N . GLU A 1 87 ? 16.931 4.999 -37.363 1.00 95.56 87 GLU A N 1
ATOM 697 C CA . GLU A 1 87 ? 16.117 6.112 -36.862 1.00 95.56 87 GLU A CA 1
ATOM 698 C C . GLU A 1 87 ? 14.701 5.661 -36.476 1.00 95.56 87 GLU A C 1
ATOM 700 O O . GLU A 1 87 ? 14.115 6.141 -35.502 1.00 95.56 87 GLU A O 1
ATOM 705 N N . LYS A 1 88 ? 14.105 4.737 -37.234 1.00 96.38 88 LYS A N 1
ATOM 706 C CA . LYS A 1 88 ? 12.795 4.166 -36.898 1.00 96.38 88 LYS A CA 1
ATOM 707 C C . LYS A 1 88 ? 12.856 3.369 -35.597 1.00 96.38 88 LYS A C 1
ATOM 709 O O . LYS A 1 88 ? 11.942 3.484 -34.771 1.00 96.38 88 LYS A O 1
ATOM 714 N N . LEU A 1 89 ? 13.918 2.589 -35.398 1.00 94.31 89 LEU A N 1
ATOM 715 C CA . LEU A 1 89 ? 14.156 1.859 -34.158 1.00 94.31 89 LEU A CA 1
ATOM 716 C C . LEU A 1 89 ? 14.330 2.822 -32.978 1.00 94.31 89 LEU A C 1
ATOM 718 O O . LEU A 1 89 ? 13.679 2.636 -31.951 1.00 94.31 89 LEU A O 1
ATOM 722 N N . GLU A 1 90 ? 15.124 3.879 -33.142 1.00 95.56 90 GLU A N 1
ATOM 723 C CA . GLU A 1 90 ? 15.366 4.894 -32.114 1.00 95.56 90 GLU A CA 1
ATOM 724 C C . GLU A 1 90 ? 14.074 5.611 -31.699 1.00 95.56 90 GLU A C 1
ATOM 726 O O . GLU A 1 90 ? 13.777 5.723 -30.504 1.00 95.56 90 GLU A O 1
ATOM 731 N N . ARG A 1 91 ? 13.244 6.019 -32.670 1.00 95.19 91 ARG A N 1
ATOM 732 C CA . ARG A 1 91 ? 11.924 6.613 -32.394 1.00 95.19 91 ARG A CA 1
ATOM 733 C C . ARG A 1 91 ? 11.010 5.637 -31.658 1.00 95.19 91 ARG A C 1
ATOM 735 O O . ARG A 1 91 ? 10.360 6.02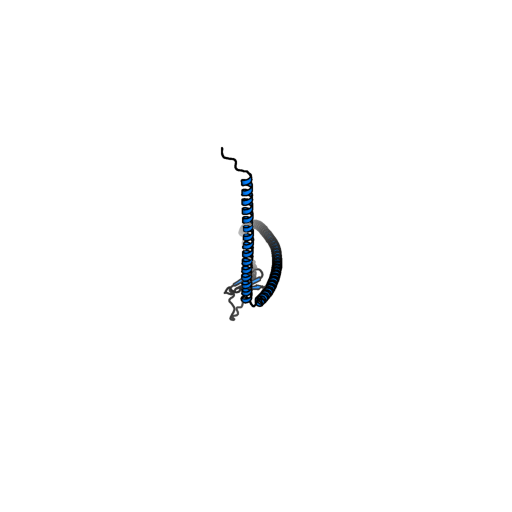0 -30.688 1.00 95.19 91 ARG A O 1
ATOM 742 N N . THR A 1 92 ? 10.980 4.376 -32.088 1.00 96.62 92 THR A N 1
ATOM 743 C CA . THR A 1 92 ? 10.130 3.344 -31.474 1.00 96.62 92 THR A CA 1
ATOM 744 C C . THR A 1 92 ? 10.555 3.053 -30.037 1.00 96.62 92 THR A C 1
ATOM 746 O O . THR A 1 92 ? 9.704 2.969 -29.153 1.00 96.62 92 THR A O 1
ATOM 749 N N . LEU A 1 93 ? 11.859 2.918 -29.785 1.00 94.31 93 LEU A N 1
ATOM 750 C CA . LEU A 1 93 ? 12.397 2.709 -28.441 1.00 94.31 93 LEU A CA 1
ATOM 751 C C . LEU A 1 93 ? 12.129 3.915 -27.544 1.00 94.31 93 LEU A C 1
ATOM 753 O O . LEU A 1 93 ? 11.664 3.737 -26.421 1.00 94.31 93 LEU A O 1
ATOM 757 N N . SER A 1 94 ? 12.342 5.129 -28.052 1.00 95.81 94 SER A N 1
ATOM 758 C CA . SER A 1 94 ? 12.060 6.361 -27.311 1.00 95.81 94 SER A CA 1
ATOM 759 C C . SER A 1 94 ? 10.586 6.474 -26.930 1.00 95.81 94 SER A C 1
ATOM 761 O O . SER A 1 94 ? 10.273 6.845 -25.800 1.00 95.81 94 SER A O 1
ATOM 763 N N . GLN A 1 95 ? 9.676 6.120 -27.842 1.00 96.50 95 GLN A N 1
ATOM 764 C CA . GLN A 1 95 ? 8.244 6.140 -27.555 1.00 96.50 95 GLN A CA 1
ATOM 765 C C . GLN A 1 95 ? 7.868 5.079 -26.519 1.00 96.50 95 GLN A C 1
ATOM 767 O O . GLN A 1 95 ? 7.260 5.410 -25.508 1.00 96.50 95 GLN A O 1
ATOM 772 N N . LYS A 1 96 ? 8.306 3.827 -26.706 1.00 96.94 96 LYS A N 1
ATOM 773 C CA . LYS A 1 96 ? 8.034 2.747 -25.745 1.00 96.94 96 LYS A CA 1
ATOM 774 C C . LYS A 1 96 ? 8.585 3.046 -24.355 1.00 96.94 96 LYS A C 1
ATOM 776 O O . LYS A 1 96 ? 7.954 2.685 -23.367 1.00 96.94 96 LYS A O 1
ATOM 781 N N . LEU A 1 97 ? 9.748 3.691 -24.271 1.00 95.62 97 LEU A N 1
ATOM 782 C CA . LEU A 1 97 ? 10.333 4.096 -22.998 1.00 95.62 97 LEU A CA 1
ATOM 783 C C . LEU A 1 97 ? 9.484 5.173 -22.313 1.00 95.62 97 LEU A C 1
ATOM 785 O O . LEU A 1 97 ? 9.230 5.060 -21.117 1.00 95.62 97 LEU A O 1
ATOM 789 N N . LYS A 1 98 ? 9.006 6.175 -23.064 1.00 96.31 98 LYS A N 1
ATOM 790 C CA . LYS A 1 98 ? 8.088 7.198 -22.539 1.00 96.31 98 LYS A CA 1
ATOM 791 C C . LYS A 1 98 ? 6.771 6.590 -22.067 1.00 96.31 98 LYS A C 1
ATOM 793 O O . LYS A 1 98 ? 6.351 6.880 -20.952 1.00 96.31 98 LYS A O 1
ATOM 798 N N . ASP A 1 99 ? 6.172 5.711 -22.865 1.00 96.94 99 ASP A N 1
ATOM 799 C CA . ASP A 1 99 ? 4.914 5.040 -22.519 1.00 96.94 99 ASP A CA 1
ATOM 800 C C . ASP A 1 99 ? 5.083 4.171 -21.263 1.00 96.94 99 ASP A C 1
ATOM 802 O O . ASP A 1 99 ? 4.247 4.193 -20.360 1.00 96.94 99 ASP A O 1
ATOM 806 N N . ALA A 1 100 ? 6.199 3.438 -21.164 1.00 94.56 100 ALA A N 1
ATOM 807 C CA . ALA A 1 100 ? 6.521 2.648 -19.981 1.00 94.56 100 ALA A CA 1
ATOM 808 C C . ALA A 1 100 ? 6.719 3.538 -18.748 1.00 94.56 100 ALA A C 1
ATOM 810 O O . ALA A 1 100 ? 6.167 3.241 -17.692 1.00 94.56 100 ALA A O 1
ATOM 811 N N . GLN A 1 101 ? 7.466 4.637 -18.876 1.00 96.62 101 GLN A N 1
ATOM 812 C CA . GLN A 1 101 ? 7.678 5.590 -17.788 1.00 96.62 101 GLN A CA 1
ATOM 813 C C . GLN A 1 101 ? 6.355 6.195 -17.307 1.00 96.62 101 GLN A C 1
ATOM 815 O O . GLN A 1 101 ? 6.121 6.258 -16.101 1.00 96.62 101 GLN A O 1
ATOM 820 N N . GLN A 1 102 ? 5.481 6.594 -18.232 1.00 96.75 102 GLN A N 1
ATOM 821 C CA . GLN A 1 102 ? 4.164 7.125 -17.896 1.00 96.75 102 GLN A CA 1
ATOM 822 C C . GLN A 1 102 ? 3.304 6.070 -17.190 1.00 96.75 102 GLN A C 1
ATOM 824 O O . GLN A 1 102 ? 2.778 6.338 -16.114 1.00 96.75 102 GLN A O 1
ATOM 829 N N . SER A 1 103 ? 3.237 4.847 -17.724 1.00 96.62 103 SER A N 1
ATOM 830 C CA . SER A 1 103 ? 2.469 3.757 -17.110 1.00 96.62 103 SER A CA 1
ATOM 831 C C . SER A 1 103 ? 2.976 3.394 -15.709 1.00 96.62 103 SER A C 1
ATOM 833 O O . SER A 1 103 ? 2.178 3.118 -14.812 1.00 96.62 103 SER A O 1
ATOM 835 N N . PHE A 1 104 ? 4.295 3.404 -15.494 1.00 95.25 104 PHE A N 1
ATOM 836 C CA . PHE A 1 104 ? 4.868 3.215 -14.162 1.00 95.25 104 PHE A CA 1
ATOM 837 C C . PHE A 1 104 ? 4.508 4.360 -13.215 1.00 95.25 104 PHE A C 1
ATOM 839 O O . PHE A 1 104 ? 4.203 4.092 -12.055 1.00 95.25 104 PHE A O 1
ATOM 846 N N . SER A 1 105 ? 4.516 5.605 -13.696 1.00 96.44 105 SER A N 1
ATOM 847 C CA . SER A 1 105 ? 4.139 6.775 -12.898 1.00 96.44 105 SER A CA 1
ATOM 848 C C . SER A 1 105 ? 2.681 6.708 -12.446 1.00 96.44 105 SER A C 1
ATOM 850 O O . SER A 1 105 ? 2.413 6.870 -11.261 1.00 96.44 105 SER A O 1
ATOM 852 N N . GLU A 1 106 ? 1.756 6.402 -13.358 1.00 96.88 106 GLU A N 1
ATOM 853 C CA . GLU A 1 106 ? 0.323 6.274 -13.051 1.00 96.88 106 GLU A CA 1
ATOM 854 C C . GLU A 1 106 ? 0.074 5.161 -12.022 1.00 96.88 106 GLU A C 1
ATOM 856 O O . GLU A 1 106 ? -0.578 5.378 -11.003 1.00 96.88 106 GLU A O 1
ATOM 861 N N . LYS A 1 107 ? 0.687 3.983 -12.213 1.00 95.06 107 LYS A N 1
ATOM 862 C CA . LYS A 1 107 ? 0.578 2.877 -11.245 1.00 95.06 107 LYS A CA 1
ATOM 863 C C . LYS A 1 107 ? 1.153 3.222 -9.875 1.00 95.06 107 LYS A C 1
ATOM 865 O O . LYS A 1 107 ? 0.659 2.726 -8.864 1.00 95.06 107 LYS A O 1
ATOM 870 N N . LEU A 1 108 ? 2.222 4.014 -9.836 1.00 96.19 108 LEU A N 1
ATOM 871 C CA . LEU A 1 108 ? 2.833 4.449 -8.587 1.00 96.19 108 LEU A CA 1
ATOM 872 C C . LEU A 1 108 ? 1.929 5.444 -7.850 1.00 96.19 108 LEU A C 1
ATOM 874 O O . LEU A 1 108 ? 1.768 5.321 -6.638 1.00 96.19 108 LEU A O 1
ATOM 878 N N . GLU A 1 109 ? 1.297 6.365 -8.571 1.00 96.88 109 GLU A N 1
ATOM 879 C CA . GLU A 1 109 ? 0.319 7.302 -8.015 1.00 96.88 109 GLU A CA 1
ATOM 880 C C . GLU A 1 109 ? -0.924 6.573 -7.476 1.00 96.88 109 GLU A C 1
ATOM 882 O O . GLU A 1 109 ? -1.332 6.799 -6.336 1.00 96.88 109 GLU A O 1
ATOM 887 N N . ASP A 1 110 ? -1.467 5.609 -8.224 1.00 96.12 110 ASP A N 1
ATOM 888 C CA . ASP A 1 110 ? -2.583 4.767 -7.771 1.00 96.12 110 ASP A CA 1
ATOM 889 C C . ASP A 1 110 ? -2.236 3.966 -6.506 1.00 96.12 110 ASP A C 1
ATOM 891 O O . ASP A 1 110 ? -3.047 3.854 -5.575 1.00 96.12 110 ASP A O 1
ATOM 895 N N . ALA A 1 111 ? -1.015 3.424 -6.443 1.00 95.06 111 ALA A N 1
ATOM 896 C CA . ALA A 1 111 ? -0.521 2.709 -5.272 1.00 95.06 111 ALA A CA 1
ATOM 897 C C . ALA A 1 111 ? -0.367 3.640 -4.059 1.00 95.06 111 ALA A C 1
ATOM 899 O O . ALA A 1 111 ? -0.784 3.278 -2.956 1.00 95.06 111 ALA A O 1
ATOM 900 N N . GLN A 1 112 ? 0.172 4.848 -4.251 1.00 96.19 112 GLN A N 1
ATOM 901 C CA . GLN A 1 112 ? 0.289 5.858 -3.194 1.00 96.19 112 GLN A CA 1
ATOM 902 C C . GLN A 1 112 ? -1.084 6.296 -2.673 1.00 96.19 112 GLN A C 1
ATOM 904 O O . GLN A 1 112 ? -1.299 6.327 -1.461 1.00 96.19 112 GLN A O 1
ATOM 909 N N . ASN A 1 113 ? -2.038 6.545 -3.569 1.00 94.38 113 ASN A N 1
ATOM 910 C CA . ASN A 1 113 ? -3.409 6.900 -3.208 1.00 94.38 113 ASN A CA 1
ATOM 911 C C . ASN A 1 113 ? -4.103 5.780 -2.418 1.00 94.38 113 ASN A C 1
ATOM 913 O O . ASN A 1 113 ? -4.799 6.040 -1.434 1.00 94.38 113 ASN A O 1
ATOM 917 N N . SER A 1 114 ? -3.898 4.525 -2.819 1.00 96.56 114 SER A N 1
ATOM 918 C CA . SER A 1 114 ? -4.443 3.359 -2.113 1.00 96.56 114 SER A CA 1
ATOM 919 C C . SER A 1 114 ? -3.821 3.183 -0.725 1.00 96.56 114 SER A C 1
ATOM 921 O O . SER A 1 114 ? -4.529 2.883 0.241 1.00 96.56 114 SER A O 1
ATOM 923 N N . LEU A 1 115 ? -2.512 3.417 -0.602 1.00 95.81 115 LEU A N 1
ATOM 924 C CA . LEU A 1 115 ? -1.811 3.374 0.678 1.00 95.81 115 LEU A CA 1
ATOM 925 C C . LEU A 1 115 ? -2.302 4.479 1.620 1.00 95.81 115 LEU A C 1
ATOM 927 O O . LEU A 1 115 ? -2.594 4.187 2.776 1.00 95.81 115 LEU A O 1
ATOM 931 N N . SER A 1 116 ? -2.471 5.709 1.125 1.00 96.00 116 SER A N 1
ATOM 932 C CA . SER A 1 116 ? -3.006 6.822 1.921 1.00 96.00 116 SER A CA 1
ATOM 933 C C . SER A 1 116 ? -4.386 6.489 2.486 1.00 96.00 116 SER A C 1
ATOM 935 O O . SER A 1 116 ? -4.585 6.559 3.693 1.00 96.00 116 SER A O 1
ATOM 937 N N . LYS A 1 117 ? -5.309 6.004 1.643 1.00 95.62 117 LYS A N 1
ATOM 938 C CA . LYS A 1 117 ? -6.651 5.585 2.088 1.00 95.62 117 LYS A CA 1
ATOM 939 C C . LYS A 1 117 ? -6.604 4.486 3.150 1.00 95.62 117 LYS A C 1
ATOM 941 O O . LYS A 1 117 ? -7.435 4.464 4.054 1.00 95.62 117 LYS A O 1
ATOM 946 N N . THR A 1 118 ? -5.649 3.563 3.034 1.00 95.12 118 THR A N 1
ATOM 947 C CA . THR A 1 118 ? -5.464 2.482 4.012 1.00 95.12 118 THR A CA 1
ATOM 948 C C . THR A 1 118 ? -4.982 3.030 5.355 1.00 95.12 118 THR A C 1
ATOM 950 O O . THR A 1 118 ? -5.486 2.615 6.396 1.00 95.12 118 THR A O 1
ATOM 953 N N . ILE A 1 119 ? -4.053 3.988 5.337 1.00 95.88 119 ILE A N 1
ATOM 954 C CA . ILE A 1 119 ? -3.560 4.666 6.542 1.00 95.88 119 ILE A CA 1
ATOM 955 C C . ILE A 1 119 ? -4.694 5.444 7.222 1.00 95.88 119 ILE A C 1
ATOM 957 O O . ILE A 1 119 ? -4.882 5.297 8.429 1.00 95.88 119 ILE A O 1
ATOM 961 N N . ASP A 1 120 ? -5.494 6.190 6.460 1.00 95.94 120 ASP A N 1
ATOM 962 C CA . ASP A 1 120 ? -6.634 6.946 6.996 1.00 95.94 120 ASP A CA 1
ATOM 963 C C . ASP A 1 120 ? -7.673 6.011 7.643 1.00 95.94 120 ASP A C 1
ATOM 965 O O . ASP A 1 120 ? -8.168 6.260 8.745 1.00 95.94 120 ASP A O 1
ATOM 969 N N . ALA A 1 121 ? -7.970 4.878 6.995 1.00 93.94 121 ALA A N 1
ATOM 970 C CA . ALA A 1 121 ? -8.867 3.865 7.547 1.00 93.94 121 ALA A CA 1
ATOM 971 C C . ALA A 1 121 ? -8.314 3.242 8.840 1.00 93.94 121 ALA A C 1
ATOM 973 O O . ALA A 1 121 ? -9.069 3.022 9.790 1.00 93.94 121 ALA A O 1
ATOM 974 N N . GLN A 1 122 ? -7.005 2.985 8.901 1.00 96.06 122 GLN A N 1
ATOM 975 C CA . GLN A 1 122 ? -6.343 2.475 10.101 1.00 96.06 122 GLN A CA 1
ATOM 976 C C . GLN A 1 122 ? -6.421 3.479 11.260 1.00 96.06 122 GLN A C 1
ATOM 978 O O . GLN A 1 122 ? -6.694 3.072 12.390 1.00 96.06 122 GLN A O 1
ATOM 983 N N . GLN A 1 123 ? -6.232 4.774 10.993 1.00 95.38 123 GLN A N 1
ATOM 984 C CA . GLN A 1 123 ? -6.380 5.825 12.005 1.00 95.38 123 GLN A CA 1
ATOM 985 C C . GLN A 1 123 ? -7.813 5.886 12.541 1.00 95.38 123 GLN A C 1
ATOM 987 O O . GLN A 1 123 ? -8.009 5.816 13.752 1.00 95.38 123 GLN A O 1
ATOM 992 N N . SER A 1 124 ? -8.817 5.887 11.659 1.00 95.62 124 SER A N 1
ATOM 993 C CA . SER A 1 124 ? -10.226 5.878 12.079 1.00 95.62 124 SER A CA 1
ATOM 994 C C . SER A 1 124 ? -10.591 4.633 12.897 1.00 95.62 124 SER A C 1
ATOM 996 O O . SER A 1 124 ? -11.361 4.712 13.856 1.00 95.62 124 SER A O 1
ATOM 998 N N . PHE A 1 125 ? -10.038 3.467 12.547 1.00 95.38 125 PHE A N 1
ATOM 999 C CA . PHE A 1 125 ? -10.231 2.254 13.339 1.00 95.38 125 PHE A CA 1
ATOM 1000 C C . PHE A 1 125 ? -9.584 2.371 14.725 1.00 95.38 125 PHE A C 1
ATOM 1002 O O . PHE A 1 125 ? -10.188 1.956 15.712 1.00 95.38 125 PHE A O 1
ATOM 1009 N N . SER A 1 126 ? -8.391 2.966 14.806 1.00 95.94 126 SER A N 1
ATOM 1010 C CA . SER A 1 126 ? -7.697 3.216 16.071 1.00 95.94 126 SER A CA 1
ATOM 1011 C C . SER A 1 126 ? -8.503 4.131 16.995 1.00 95.94 126 SER A C 1
ATOM 1013 O O . SER A 1 126 ? -8.673 3.797 18.163 1.00 95.94 126 SER A O 1
ATOM 1015 N N . GLU A 1 127 ? -9.052 5.233 16.475 1.00 96.50 127 GLU A N 1
ATOM 1016 C CA . GLU A 1 127 ? -9.900 6.152 17.251 1.00 96.50 127 GLU A CA 1
ATOM 1017 C C . GLU A 1 127 ? -11.143 5.442 17.802 1.00 96.50 127 GLU A C 1
ATOM 1019 O O . GLU A 1 127 ? -11.435 5.510 18.994 1.00 96.50 127 GLU A O 1
ATOM 1024 N N . LYS A 1 128 ? -11.840 4.665 16.962 1.00 95.25 128 LYS A N 1
ATOM 1025 C CA . LYS A 1 128 ? -13.010 3.885 17.404 1.00 95.25 128 LYS A CA 1
ATOM 1026 C C . LYS A 1 128 ? -12.660 2.849 18.468 1.00 95.25 128 LYS A C 1
ATOM 1028 O O . LYS A 1 128 ? -13.483 2.559 19.337 1.00 95.25 128 LYS A O 1
ATOM 1033 N N . LEU A 1 129 ? -11.472 2.256 18.384 1.00 96.25 129 LEU A N 1
ATOM 1034 C CA . LEU A 1 129 ? -10.995 1.291 19.368 1.00 96.25 129 LEU A CA 1
ATOM 1035 C C . LEU A 1 129 ? -10.701 1.974 20.708 1.00 96.25 129 LEU A C 1
ATOM 1037 O O . LEU A 1 129 ? -11.069 1.432 21.750 1.00 96.25 129 LEU A O 1
ATOM 1041 N N . GLU A 1 130 ? -10.112 3.167 20.687 1.00 96.31 130 GLU A N 1
ATOM 1042 C CA . GLU A 1 130 ? -9.885 3.982 21.882 1.00 96.31 130 GLU A CA 1
ATOM 1043 C C . GLU A 1 130 ? -11.211 4.400 22.542 1.00 96.31 130 GLU A C 1
ATOM 1045 O O . GLU A 1 130 ? -11.394 4.212 23.747 1.00 96.31 130 GLU A O 1
ATOM 1050 N N . ASP A 1 131 ? -12.194 4.852 21.760 1.00 96.12 131 ASP A N 1
ATOM 1051 C CA . ASP A 1 131 ? -13.540 5.173 22.256 1.00 96.12 131 ASP A CA 1
ATOM 1052 C C . ASP A 1 131 ? -14.243 3.960 22.885 1.00 96.12 131 ASP A C 1
ATOM 1054 O O . ASP A 1 131 ? -14.895 4.068 23.935 1.00 96.12 131 ASP A O 1
ATOM 1058 N N . ALA A 1 132 ? -14.096 2.784 22.268 1.00 95.62 132 ALA A N 1
ATOM 1059 C CA . ALA A 1 132 ? -14.636 1.535 22.793 1.00 95.62 132 ALA A CA 1
ATOM 1060 C C . ALA A 1 132 ? -13.956 1.136 24.112 1.00 95.62 132 ALA A C 1
ATOM 1062 O O . ALA A 1 132 ? -14.644 0.773 25.070 1.00 95.62 132 ALA A O 1
ATOM 1063 N N . GLN A 1 133 ? -12.627 1.252 24.200 1.00 96.94 133 GLN A N 1
ATOM 1064 C CA . GLN A 1 133 ? -11.874 1.001 25.433 1.00 96.94 133 GLN A CA 1
ATOM 1065 C C . GLN A 1 133 ? -12.284 1.961 26.552 1.00 96.94 133 GLN A C 1
ATOM 1067 O O . GLN A 1 133 ? -12.554 1.521 27.670 1.00 96.94 133 GLN A O 1
ATOM 1072 N N . ASN A 1 134 ? -12.426 3.250 26.246 1.00 94.88 134 ASN A N 1
ATOM 1073 C CA . ASN A 1 134 ? -12.882 4.258 27.201 1.00 94.88 134 ASN A CA 1
ATOM 1074 C C . ASN A 1 134 ? -14.303 3.967 27.711 1.00 94.88 134 ASN A C 1
ATOM 1076 O O . ASN A 1 134 ? -14.586 4.095 28.906 1.00 94.88 134 ASN A O 1
ATOM 1080 N N . SER A 1 135 ? -15.204 3.540 26.826 1.00 97.12 135 SER A N 1
ATOM 1081 C CA . SER A 1 135 ? -16.574 3.154 27.193 1.00 97.12 135 SER A CA 1
ATOM 1082 C C . SER A 1 135 ? -16.612 1.892 28.062 1.00 97.12 135 SER A C 1
ATOM 1084 O O . SER A 1 135 ? -17.378 1.821 29.029 1.00 97.12 135 SER A O 1
ATOM 1086 N N . LEU A 1 136 ? -15.756 0.912 27.763 1.00 96.38 136 LEU A N 1
ATOM 1087 C CA . LEU A 1 136 ? -15.613 -0.297 28.569 1.00 96.38 136 LEU A CA 1
ATOM 1088 C C . LEU A 1 136 ? -15.053 0.025 29.959 1.00 96.38 136 LEU A C 1
ATOM 1090 O O . LEU A 1 136 ? -15.605 -0.443 30.951 1.00 96.38 136 LEU A O 1
ATOM 1094 N N . SER A 1 137 ? -14.026 0.873 30.042 1.00 96.62 137 SER A N 1
ATOM 1095 C CA . SER A 1 137 ? -13.446 1.317 31.315 1.00 96.62 137 SER A CA 1
ATOM 1096 C C . SER A 1 137 ? -14.505 1.959 32.212 1.00 96.62 137 SER A C 1
ATOM 1098 O O . SER A 1 137 ? -14.694 1.527 33.345 1.00 96.62 137 SER A O 1
ATOM 1100 N N . LYS A 1 138 ? -15.292 2.903 31.675 1.00 96.69 138 LYS A N 1
ATOM 1101 C CA . LYS A 1 138 ? -16.403 3.531 32.414 1.00 96.69 138 LYS A CA 1
ATOM 1102 C C . LYS A 1 138 ? -17.437 2.516 32.903 1.00 96.69 138 LYS A C 1
ATOM 1104 O O . LYS A 1 138 ? -18.014 2.686 33.975 1.00 96.69 138 LYS A O 1
ATOM 1109 N N . THR A 1 139 ? -17.696 1.476 32.112 1.00 96.62 139 THR A N 1
ATOM 1110 C CA . THR A 1 139 ? -18.638 0.412 32.481 1.00 96.62 139 THR A CA 1
ATOM 1111 C C . THR A 1 139 ? -18.099 -0.422 33.642 1.00 96.62 139 THR A C 1
ATOM 1113 O O . THR A 1 139 ? -18.843 -0.717 34.577 1.00 96.62 139 THR A O 1
ATOM 1116 N N . ILE A 1 140 ? -16.806 -0.756 33.620 1.00 96.88 140 ILE A N 1
ATOM 1117 C CA . ILE A 1 140 ? -16.125 -1.465 34.710 1.00 96.88 140 ILE A CA 1
ATOM 1118 C C . ILE A 1 140 ? -16.158 -0.626 35.994 1.00 96.88 140 ILE A C 1
ATOM 1120 O O . ILE A 1 140 ? -16.552 -1.143 37.040 1.00 96.88 140 ILE A O 1
ATOM 1124 N N . ASP A 1 141 ? -15.845 0.668 35.915 1.00 97.00 141 ASP A N 1
ATOM 1125 C CA . ASP A 1 141 ? -15.873 1.580 37.069 1.00 97.00 141 ASP A CA 1
ATOM 1126 C C . ASP A 1 141 ? -17.283 1.683 37.681 1.00 97.00 141 ASP A C 1
ATOM 1128 O O . ASP A 1 141 ? -17.469 1.635 38.903 1.00 97.00 141 ASP A O 1
ATOM 1132 N N . ALA A 1 142 ? -18.313 1.773 36.831 1.00 95.38 142 ALA A N 1
ATOM 1133 C CA . ALA A 1 142 ? -19.706 1.783 37.272 1.00 95.38 142 ALA A CA 1
ATOM 1134 C C . ALA A 1 142 ? -20.104 0.462 37.949 1.00 95.38 142 ALA A C 1
ATOM 1136 O O . ALA A 1 142 ? -20.785 0.475 38.978 1.00 95.38 142 ALA A O 1
ATOM 1137 N N . GLN A 1 143 ? -19.659 -0.675 37.407 1.00 96.94 143 GLN A N 1
ATOM 1138 C CA . GLN A 1 143 ? -19.893 -1.988 38.002 1.00 96.94 143 GLN A CA 1
ATOM 1139 C C . GLN A 1 143 ? -19.222 -2.113 39.376 1.00 96.94 143 GLN A C 1
ATOM 1141 O O . GLN A 1 143 ? -19.863 -2.590 40.312 1.00 96.94 143 GLN A O 1
ATOM 1146 N N . GLN A 1 144 ? -17.975 -1.657 39.520 1.00 96.19 144 GLN A N 1
ATOM 1147 C CA . GLN A 1 144 ? -17.269 -1.638 40.806 1.00 96.19 144 GLN A CA 1
ATOM 1148 C C . GLN A 1 144 ? -18.018 -0.781 41.830 1.00 96.19 144 GLN A C 1
ATOM 1150 O O . GLN A 1 144 ? -18.343 -1.264 42.912 1.00 96.19 144 GLN A O 1
ATOM 1155 N N . THR A 1 145 ? -18.422 0.431 41.442 1.00 96.19 145 THR A N 1
ATOM 1156 C CA . THR A 1 145 ? -19.197 1.336 42.306 1.00 96.19 145 THR A CA 1
ATOM 1157 C C . THR A 1 145 ? -20.521 0.709 42.763 1.00 96.19 145 THR A C 1
ATOM 1159 O O . THR A 1 145 ? -20.938 0.868 43.912 1.00 96.19 145 THR A O 1
ATOM 1162 N N . LEU A 1 146 ? -21.225 0.007 41.868 1.00 95.25 146 LEU A N 1
ATOM 1163 C CA . LEU A 1 146 ? -22.458 -0.701 42.220 1.00 95.25 146 LEU A CA 1
ATOM 1164 C C . LEU A 1 146 ? -22.191 -1.872 43.167 1.00 95.25 146 LEU A C 1
ATOM 1166 O O . LEU A 1 146 ? -22.968 -2.070 44.100 1.00 95.25 146 LEU A O 1
ATOM 1170 N N . SER A 1 147 ? -21.106 -2.614 42.946 1.00 96.06 147 SER A N 1
ATOM 1171 C CA . SER A 1 147 ? -20.693 -3.713 43.818 1.00 96.06 147 SER A CA 1
ATOM 1172 C C . SER A 1 147 ? -20.404 -3.217 45.235 1.00 96.06 147 SER A C 1
ATOM 1174 O O . SER A 1 147 ? -20.946 -3.771 46.187 1.00 96.06 147 SER A O 1
ATOM 1176 N N . GLU A 1 148 ? -19.645 -2.129 45.377 1.00 95.69 148 GLU A N 1
ATOM 1177 C CA . GLU A 1 148 ? -19.336 -1.513 46.676 1.00 95.69 148 GLU A CA 1
ATOM 1178 C C . GLU A 1 148 ? -20.601 -1.029 47.400 1.00 95.69 148 GLU A C 1
ATOM 1180 O O . GLU A 1 148 ? -20.789 -1.280 48.591 1.00 95.69 148 GLU A O 1
ATOM 1185 N N . LYS A 1 149 ? -21.520 -0.368 46.680 1.00 95.31 149 LYS A N 1
ATOM 1186 C CA . LYS A 1 149 ? -22.802 0.073 47.255 1.00 95.31 149 LYS A CA 1
ATOM 1187 C C . LYS A 1 149 ? -23.670 -1.096 47.704 1.00 95.31 149 LYS A C 1
ATOM 1189 O O . LYS A 1 149 ? -24.353 -0.986 48.722 1.00 95.31 149 LYS A O 1
ATOM 1194 N N . LEU A 1 150 ? -23.678 -2.185 46.938 1.00 95.12 150 LEU A N 1
ATOM 1195 C CA . LEU A 1 150 ? -24.419 -3.389 47.288 1.00 95.12 150 LEU A CA 1
ATOM 1196 C C . LEU A 1 150 ? -23.829 -4.040 48.541 1.00 95.12 150 LEU A C 1
ATOM 1198 O O . LEU A 1 150 ? -24.586 -4.374 49.447 1.00 95.12 150 LEU A O 1
ATOM 1202 N N . GLU A 1 151 ? -22.505 -4.171 48.611 1.00 95.31 151 GLU A N 1
ATOM 1203 C CA . GLU A 1 151 ? -21.799 -4.725 49.768 1.00 95.31 151 GLU A CA 1
ATOM 1204 C C . GLU A 1 151 ? -22.098 -3.916 51.036 1.00 95.31 151 GLU A C 1
ATOM 1206 O O . GLU A 1 151 ? -22.596 -4.472 52.016 1.00 95.31 151 GLU A O 1
ATOM 1211 N N . HIS A 1 152 ? -21.951 -2.588 50.976 1.00 95.38 152 HIS A N 1
ATOM 1212 C CA . HIS A 1 152 ? -22.287 -1.708 52.095 1.00 95.38 152 HIS A CA 1
ATOM 1213 C C . HIS A 1 152 ? -23.769 -1.805 52.496 1.00 95.38 152 HIS A C 1
ATOM 1215 O O . HIS A 1 152 ? -24.093 -1.865 53.680 1.00 95.38 152 HIS A O 1
ATOM 1221 N N . GLY A 1 153 ? -24.694 -1.837 51.529 1.00 94.94 153 GLY A N 1
ATOM 1222 C CA . GLY A 1 153 ? -26.129 -1.954 51.811 1.00 94.94 153 GLY A CA 1
ATOM 1223 C C . GLY A 1 153 ? -26.510 -3.295 52.454 1.00 94.94 153 GLY A C 1
ATOM 1224 O O . GLY A 1 153 ? -27.347 -3.345 53.362 1.00 94.94 153 GLY A O 1
ATOM 1225 N N . VAL A 1 154 ? -25.882 -4.390 52.023 1.00 95.69 154 VAL A N 1
ATOM 1226 C CA . VAL A 1 154 ? -26.060 -5.717 52.631 1.00 95.69 154 VAL A CA 1
ATOM 1227 C C . VAL A 1 154 ? -25.512 -5.729 54.057 1.00 95.69 154 VAL A C 1
ATOM 1229 O O . VAL A 1 154 ? -26.180 -6.227 54.962 1.00 95.69 154 VAL A O 1
ATOM 1232 N N . GLU A 1 155 ? -24.344 -5.139 54.293 1.00 95.81 155 GLU A N 1
ATOM 1233 C CA . GLU A 1 155 ? -23.742 -5.102 55.626 1.00 95.81 155 GLU A CA 1
ATOM 1234 C C . GLU A 1 155 ? -24.532 -4.212 56.600 1.00 95.81 155 GLU A C 1
ATOM 1236 O O . GLU A 1 155 ? -24.788 -4.601 57.745 1.00 95.81 155 GLU A O 1
ATOM 1241 N N . GLU A 1 156 ? -25.029 -3.064 56.136 1.00 96.00 156 GLU A N 1
ATOM 1242 C CA . GLU A 1 156 ? -25.885 -2.178 56.927 1.00 96.00 156 GLU A CA 1
ATOM 1243 C C . GLU A 1 156 ? -27.206 -2.860 57.317 1.00 96.00 156 GLU A C 1
ATOM 1245 O O . GLU A 1 156 ? -27.615 -2.827 58.484 1.00 96.00 156 GLU A O 1
ATOM 1250 N N . THR A 1 157 ? -27.860 -3.537 56.366 1.00 94.75 157 THR A N 1
ATOM 1251 C CA . THR A 1 157 ? -29.101 -4.277 56.643 1.00 94.75 157 THR A CA 1
ATOM 1252 C C . THR A 1 157 ? -28.861 -5.459 57.580 1.00 94.75 157 THR A C 1
ATOM 1254 O O . THR A 1 157 ? -29.631 -5.642 58.528 1.00 94.75 157 THR A O 1
ATOM 1257 N N . ALA A 1 158 ? -27.776 -6.216 57.394 1.00 95.88 158 ALA A N 1
ATOM 1258 C CA . ALA A 1 158 ? -27.385 -7.298 58.295 1.00 95.88 158 ALA A CA 1
ATOM 1259 C C . ALA A 1 158 ? -27.151 -6.787 59.727 1.00 95.88 158 ALA A C 1
ATOM 1261 O O . ALA A 1 158 ? -27.710 -7.341 60.679 1.00 95.88 158 ALA A O 1
ATOM 1262 N N . SER A 1 159 ? -26.416 -5.682 59.878 1.00 96.75 159 SER A N 1
ATOM 1263 C CA . SER A 1 159 ? -26.164 -5.025 61.167 1.00 96.75 159 SER A CA 1
ATOM 1264 C C . SER A 1 159 ? -27.461 -4.561 61.843 1.00 96.75 159 SER A C 1
ATOM 1266 O O . SER A 1 159 ? -27.689 -4.828 63.031 1.00 96.75 159 SER A O 1
ATOM 1268 N N . TYR A 1 160 ? -28.372 -3.938 61.086 1.00 96.31 160 TYR A N 1
ATOM 1269 C CA . TYR A 1 160 ? -29.688 -3.534 61.587 1.00 96.31 160 TYR A CA 1
ATOM 1270 C C . TYR A 1 160 ? -30.502 -4.730 62.105 1.00 96.31 160 TYR A C 1
ATOM 1272 O O . TYR A 1 160 ? -31.019 -4.688 63.230 1.00 96.31 160 TYR A O 1
ATOM 1280 N N . PHE A 1 161 ? -30.599 -5.809 61.320 1.00 96.62 161 PHE A N 1
ATOM 1281 C CA . PHE A 1 161 ? -31.322 -7.020 61.715 1.00 96.62 161 PHE A CA 1
ATOM 1282 C C . PHE A 1 161 ? -30.705 -7.672 62.949 1.00 96.62 161 PHE A C 1
ATOM 1284 O O . PHE A 1 161 ? -31.434 -8.014 63.883 1.00 96.62 161 PHE A O 1
ATOM 1291 N N . GLN A 1 162 ? -29.379 -7.785 63.002 1.00 97.12 162 GLN A N 1
ATOM 1292 C CA . GLN A 1 162 ? -28.673 -8.353 64.147 1.00 97.12 162 GLN A CA 1
ATOM 1293 C C . GLN A 1 162 ? -28.976 -7.572 65.431 1.00 97.12 162 GLN A C 1
ATOM 1295 O O . GLN A 1 162 ? -29.369 -8.160 66.443 1.00 97.12 162 GLN A O 1
ATOM 1300 N N . LYS A 1 163 ? -28.913 -6.236 65.374 1.00 96.88 163 LYS A N 1
ATOM 1301 C CA . LYS A 1 163 ? -29.245 -5.360 66.507 1.00 96.88 163 LYS A CA 1
ATOM 1302 C C . LYS A 1 163 ? -30.709 -5.484 66.934 1.00 96.88 163 LYS A C 1
ATOM 1304 O O . LYS A 1 163 ? -31.018 -5.461 68.133 1.00 96.88 163 LYS A O 1
ATOM 1309 N N . LYS A 1 164 ? -31.629 -5.615 65.973 1.00 96.62 164 LYS A N 1
ATOM 1310 C CA . LYS A 1 164 ? -33.060 -5.803 66.242 1.00 96.62 164 LYS A CA 1
ATOM 1311 C C . LYS A 1 164 ? -33.322 -7.130 66.954 1.00 96.62 164 LYS A C 1
ATOM 1313 O O . LYS A 1 164 ? -33.964 -7.122 68.004 1.00 96.62 164 LYS A O 1
ATOM 1318 N N . VAL A 1 165 ? -32.768 -8.227 66.438 1.00 97.31 165 VAL A N 1
ATOM 1319 C CA . VAL A 1 165 ? -32.860 -9.567 67.039 1.00 97.31 165 VAL A CA 1
ATOM 1320 C C . VAL A 1 165 ? -32.312 -9.560 68.463 1.00 97.31 165 VAL A C 1
ATOM 1322 O O . VAL A 1 165 ? -32.973 -10.050 69.377 1.00 97.31 165 VAL A O 1
ATOM 1325 N N . GLU A 1 166 ? -31.151 -8.944 68.690 1.00 97.38 166 GLU A N 1
ATOM 1326 C CA . GLU A 1 166 ? -30.557 -8.858 70.027 1.00 97.38 166 GLU A CA 1
ATOM 1327 C C . GLU A 1 166 ? -31.448 -8.068 71.005 1.00 97.38 166 GLU A C 1
ATOM 1329 O O . GLU A 1 166 ? -31.619 -8.447 72.168 1.00 97.38 166 GLU A O 1
ATOM 1334 N N . THR A 1 167 ? -32.067 -6.985 70.529 1.00 97.38 167 THR A N 1
ATOM 1335 C CA . THR A 1 167 ? -32.995 -6.168 71.324 1.00 97.38 167 THR A CA 1
ATOM 1336 C C . THR A 1 167 ? -34.250 -6.950 71.705 1.00 97.38 167 THR A C 1
ATOM 1338 O O . THR A 1 167 ? -34.686 -6.905 72.860 1.00 97.38 167 THR A O 1
ATOM 1341 N N . ASP A 1 168 ? -34.835 -7.674 70.754 1.00 97.00 168 ASP A N 1
ATOM 1342 C CA . ASP A 1 168 ? -36.048 -8.452 70.992 1.00 97.00 168 ASP A CA 1
ATOM 1343 C C . ASP A 1 168 ? -35.765 -9.675 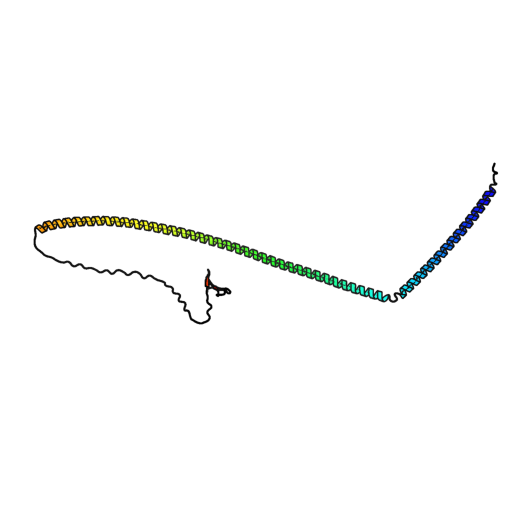71.885 1.00 97.00 168 ASP A C 1
ATOM 1345 O O . ASP A 1 168 ? -36.555 -9.968 72.786 1.00 97.00 168 ASP A O 1
ATOM 1349 N N . LEU A 1 169 ? -34.586 -10.297 71.768 1.00 97.62 169 LEU A N 1
ATOM 1350 C CA . LEU A 1 169 ? -34.132 -11.362 72.669 1.00 97.62 169 LEU A CA 1
ATOM 1351 C C . LEU A 1 169 ? -33.980 -10.869 74.119 1.00 97.62 169 LEU A C 1
ATOM 1353 O O . LEU A 1 169 ? -34.418 -11.540 75.057 1.00 97.62 169 LEU A O 1
ATOM 1357 N N . LYS A 1 170 ? -33.426 -9.664 74.322 1.00 97.31 170 LYS A N 1
ATOM 1358 C CA . LYS A 1 170 ? -33.334 -9.031 75.654 1.00 97.31 170 LYS A CA 1
ATOM 1359 C C . LYS A 1 170 ? -34.718 -8.794 76.267 1.00 97.31 170 LYS A C 1
ATOM 1361 O O . LYS A 1 170 ? -34.920 -9.080 77.449 1.00 97.31 170 LYS A O 1
ATOM 1366 N N . LYS A 1 171 ? -35.690 -8.315 75.479 1.00 97.31 171 LYS A N 1
ATOM 1367 C CA . LYS A 1 171 ? -37.082 -8.135 75.941 1.00 97.31 171 LYS A CA 1
ATOM 1368 C C . LYS A 1 171 ? -37.735 -9.465 76.312 1.00 97.31 171 LYS A C 1
ATOM 1370 O O . LYS A 1 171 ? -38.386 -9.540 77.354 1.00 97.31 171 LYS A O 1
ATOM 1375 N N . LEU A 1 172 ? -37.538 -10.503 75.498 1.00 96.94 172 LEU A N 1
ATOM 1376 C CA . LEU A 1 172 ? -38.071 -11.841 75.750 1.00 96.94 172 LEU A CA 1
ATOM 1377 C C . LEU A 1 172 ? -37.513 -12.434 77.050 1.00 96.94 172 LEU A C 1
ATOM 1379 O O . LEU A 1 172 ? -38.278 -12.948 77.864 1.00 96.94 172 LEU A O 1
ATOM 1383 N N . ASN A 1 173 ? -36.205 -12.303 77.288 1.00 96.44 173 ASN A N 1
ATOM 1384 C CA . ASN A 1 173 ? -35.580 -12.754 78.534 1.00 96.44 173 ASN A CA 1
ATOM 1385 C C . ASN A 1 173 ? -36.144 -12.018 79.756 1.00 96.44 173 ASN A C 1
ATOM 1387 O O . ASN A 1 173 ? -36.532 -12.662 80.729 1.00 96.44 173 ASN A O 1
ATOM 1391 N N . LYS A 1 174 ? -36.305 -10.693 79.676 1.00 96.62 174 LYS A N 1
ATOM 1392 C CA . LYS A 1 174 ? -36.924 -9.907 80.754 1.00 96.62 174 LYS A CA 1
ATOM 1393 C C . LYS A 1 174 ? -38.371 -10.338 81.035 1.00 96.62 174 LYS A C 1
ATOM 1395 O O . LYS A 1 174 ? -38.779 -10.443 82.192 1.00 96.62 174 LYS A O 1
ATOM 1400 N N . ALA A 1 175 ? -39.154 -10.611 79.990 1.00 95.00 175 ALA A N 1
ATOM 1401 C CA . ALA A 1 175 ? -40.521 -11.115 80.129 1.00 95.00 175 ALA A CA 1
ATOM 1402 C C . ALA A 1 175 ? -40.553 -12.516 80.765 1.00 95.00 175 ALA A C 1
ATOM 1404 O O . ALA A 1 175 ? -41.356 -12.768 81.664 1.00 95.00 175 ALA A O 1
ATOM 1405 N N . LYS A 1 176 ? -39.642 -13.408 80.356 1.00 96.00 176 LYS A N 1
ATOM 1406 C CA . LYS A 1 176 ? -39.471 -14.748 80.937 1.00 96.00 176 LYS A CA 1
ATOM 1407 C C . LYS A 1 176 ? -39.137 -14.687 82.431 1.00 96.00 176 LYS A C 1
ATOM 1409 O O . LYS A 1 176 ? -39.721 -15.438 83.213 1.00 96.00 176 LYS A O 1
ATOM 1414 N N . GLU A 1 177 ? -38.232 -13.803 82.843 1.00 95.56 177 GLU A N 1
ATOM 1415 C CA . GLU A 1 177 ? -37.889 -13.591 84.257 1.00 95.56 177 GLU A CA 1
ATOM 1416 C C . GLU A 1 177 ? -39.101 -13.105 85.059 1.00 95.56 177 GLU A C 1
ATOM 1418 O O . GLU A 1 177 ? -39.447 -13.693 86.086 1.00 95.56 177 GLU A O 1
ATOM 1423 N N . SER A 1 178 ? -39.812 -12.095 84.548 1.00 95.62 178 SER A N 1
ATOM 1424 C CA . SER A 1 178 ? -41.045 -11.590 85.164 1.00 95.62 178 SER A CA 1
ATOM 1425 C C . SER A 1 178 ? -42.100 -12.691 85.329 1.00 95.62 178 SER A C 1
ATOM 1427 O O . SER A 1 178 ? -42.663 -12.857 86.414 1.00 95.62 178 SER A O 1
ATOM 1429 N N . HIS A 1 179 ? -42.314 -13.505 84.294 1.00 94.94 179 HIS A N 1
ATOM 1430 C CA . HIS A 1 179 ? -43.251 -14.622 84.350 1.00 94.94 179 HIS A CA 1
ATOM 1431 C C . HIS A 1 179 ? -42.812 -15.704 85.350 1.00 94.94 179 HIS A C 1
ATOM 1433 O O . HIS A 1 179 ? -43.630 -16.227 86.107 1.00 94.94 179 HIS A O 1
ATOM 1439 N N . THR A 1 180 ? -41.511 -15.992 85.439 1.00 95.31 180 THR A N 1
ATOM 1440 C CA . THR A 1 180 ? -40.955 -16.915 86.444 1.00 95.31 180 THR A CA 1
ATOM 1441 C C . THR A 1 180 ? -41.243 -16.424 87.866 1.00 95.31 180 THR A C 1
ATOM 1443 O O . THR A 1 180 ? -41.669 -17.206 88.721 1.00 95.31 180 THR A O 1
ATOM 1446 N N . HIS A 1 181 ? -41.088 -15.120 88.119 1.00 93.31 181 HIS A N 1
ATOM 1447 C CA . HIS A 1 181 ? -41.452 -14.515 89.401 1.00 93.31 181 HIS A CA 1
ATOM 1448 C C . HIS A 1 181 ? -42.954 -14.625 89.698 1.00 93.31 181 HIS A C 1
ATOM 1450 O O . HIS A 1 181 ? -43.320 -14.944 90.832 1.00 93.31 181 HIS A O 1
ATOM 1456 N N . GLN A 1 182 ? -43.821 -14.436 88.698 1.00 95.00 182 GLN A N 1
ATOM 1457 C CA . GLN A 1 182 ? -45.268 -14.635 88.850 1.00 95.00 182 GLN A CA 1
ATOM 1458 C C . GLN A 1 182 ? -45.616 -16.088 89.205 1.00 95.00 182 GLN A C 1
ATOM 1460 O O . GLN A 1 182 ? -46.358 -16.315 90.163 1.00 95.00 182 GLN A O 1
ATOM 1465 N N . ILE A 1 183 ? -45.042 -17.075 88.504 1.00 95.06 183 ILE A N 1
ATOM 1466 C CA . ILE A 1 183 ? -45.240 -18.507 88.796 1.00 95.06 183 ILE A CA 1
ATOM 1467 C C . ILE A 1 183 ? -44.814 -18.830 90.234 1.00 95.06 183 ILE A C 1
ATOM 1469 O O . ILE A 1 183 ? -45.535 -19.518 90.960 1.00 95.06 183 ILE A O 1
ATOM 1473 N N . LEU A 1 184 ? -43.660 -18.320 90.676 1.00 93.56 184 LEU A N 1
ATOM 1474 C CA . LEU A 1 184 ? -43.194 -18.496 92.054 1.00 93.56 184 LEU A CA 1
ATOM 1475 C C . LEU A 1 184 ? -44.156 -17.865 93.072 1.00 93.56 184 LEU A C 1
ATOM 1477 O O . LEU A 1 184 ? -44.422 -18.472 94.112 1.00 93.56 184 LEU A O 1
ATOM 1481 N N . GLY A 1 185 ? -44.699 -16.682 92.774 1.00 94.19 185 GLY A N 1
ATOM 1482 C CA . GLY A 1 185 ? -45.719 -16.022 93.592 1.00 94.19 185 GLY A CA 1
ATOM 1483 C C . GLY A 1 185 ? -46.997 -16.855 93.724 1.00 94.19 185 GLY A C 1
ATOM 1484 O O . GLY A 1 185 ? -47.451 -17.115 94.840 1.00 94.19 185 GLY A O 1
ATOM 1485 N N . LEU A 1 186 ? -47.527 -17.358 92.607 1.00 93.81 186 LEU A N 1
ATOM 1486 C CA . LEU A 1 186 ? -48.701 -18.239 92.592 1.00 93.81 186 LEU A CA 1
ATOM 1487 C C . LEU A 1 186 ? -48.455 -19.535 93.371 1.00 93.81 186 LEU A C 1
ATOM 1489 O O . LEU A 1 186 ? -49.302 -19.948 94.160 1.00 93.81 186 LEU A O 1
ATOM 1493 N N . ARG A 1 187 ? -47.272 -20.145 93.231 1.00 93.00 187 ARG A N 1
ATOM 1494 C CA . ARG A 1 187 ? -46.905 -21.357 93.980 1.00 93.00 187 ARG A CA 1
ATOM 1495 C C . ARG A 1 187 ? -46.876 -21.112 95.494 1.00 93.00 187 ARG A C 1
ATOM 1497 O O . ARG A 1 187 ? -47.301 -21.978 96.257 1.00 93.00 187 ARG A O 1
ATOM 1504 N N . LYS A 1 188 ? -46.416 -19.937 95.945 1.00 93.19 188 LYS A N 1
ATOM 1505 C CA . LYS A 1 188 ? -46.471 -19.549 97.368 1.00 93.19 188 LYS A CA 1
ATOM 1506 C C . LYS A 1 188 ? -47.912 -19.423 97.865 1.00 93.19 188 LYS A C 1
ATOM 1508 O O . LYS A 1 188 ? -48.223 -19.958 98.925 1.00 93.19 188 LYS A O 1
ATOM 1513 N N . LEU A 1 189 ? -48.789 -18.771 97.098 1.00 93.44 189 LEU A N 1
ATOM 1514 C CA . LEU A 1 189 ? -50.214 -18.654 97.434 1.00 93.44 189 LEU A CA 1
ATOM 1515 C C . LEU A 1 189 ? -50.907 -20.021 97.480 1.00 93.44 189 LEU A C 1
ATOM 1517 O O . LEU A 1 189 ? -51.643 -20.299 98.422 1.00 93.44 189 LEU A O 1
ATOM 1521 N N . GLN A 1 190 ? -50.627 -20.895 96.510 1.00 93.19 190 GLN A N 1
ATOM 1522 C CA . GLN A 1 190 ? -51.149 -22.262 96.482 1.00 93.19 190 GLN A CA 1
ATOM 1523 C C . GLN A 1 190 ? -50.731 -23.047 97.730 1.00 93.19 190 GLN A C 1
ATOM 1525 O O . GLN A 1 190 ? -51.556 -23.739 98.322 1.00 93.19 190 GLN A O 1
ATOM 1530 N N . LYS A 1 191 ? -49.469 -22.912 98.160 1.00 92.81 191 LYS A N 1
ATOM 1531 C CA . LYS A 1 191 ? -48.982 -23.527 99.400 1.00 92.81 191 LYS A CA 1
ATOM 1532 C C . LYS A 1 191 ? -49.755 -23.010 100.619 1.00 92.81 191 LYS A C 1
ATOM 1534 O O . LYS A 1 191 ? -50.254 -23.816 101.394 1.00 92.81 191 LYS A O 1
ATOM 1539 N N . LEU A 1 192 ? -49.936 -21.691 100.721 1.00 91.44 192 LEU A N 1
ATOM 1540 C CA . LEU A 1 192 ? -50.673 -21.052 101.815 1.00 91.44 192 LEU A CA 1
ATOM 1541 C C . LEU A 1 192 ? -52.141 -21.513 101.887 1.00 91.44 192 LEU A C 1
ATOM 1543 O O . LEU A 1 192 ? -52.660 -21.795 102.965 1.00 91.44 192 LEU A O 1
ATOM 1547 N N . LEU A 1 193 ? -52.807 -21.606 100.731 1.00 88.88 193 LEU A N 1
ATOM 1548 C CA . LEU A 1 193 ? -54.171 -22.125 100.617 1.00 88.88 193 LEU A CA 1
ATOM 1549 C C . LEU A 1 193 ? -54.247 -23.592 101.044 1.00 88.88 193 LEU A C 1
ATOM 1551 O O . LEU A 1 193 ? -55.131 -23.940 101.820 1.00 88.88 193 LEU A O 1
ATOM 1555 N N . CYS A 1 194 ? -53.307 -24.422 100.584 1.00 85.69 194 CYS A N 1
ATOM 1556 C CA . CYS A 1 194 ? -53.238 -25.841 100.930 1.00 85.69 194 CYS A CA 1
ATOM 1557 C C . CYS A 1 194 ? -53.073 -26.040 102.447 1.00 85.69 194 CYS A C 1
ATOM 1559 O O . CYS A 1 194 ? -53.798 -26.831 103.054 1.00 85.69 194 CYS A O 1
ATOM 1561 N N . ASP A 1 195 ? -52.186 -25.262 103.072 1.00 87.50 195 ASP A N 1
ATOM 1562 C CA . ASP A 1 195 ? -51.974 -25.269 104.522 1.00 87.50 195 ASP A CA 1
ATOM 1563 C C . ASP A 1 195 ? -53.247 -24.836 105.276 1.00 87.50 195 ASP A C 1
ATOM 1565 O O . ASP A 1 195 ? -53.657 -25.503 106.228 1.00 87.50 195 ASP A O 1
ATOM 1569 N N . LYS A 1 196 ? -53.951 -23.797 104.799 1.00 82.44 196 LYS A N 1
ATOM 1570 C CA . LYS A 1 196 ? -55.242 -23.367 105.367 1.00 82.44 196 LYS A CA 1
ATOM 1571 C C . LYS A 1 196 ? -56.317 -24.454 105.255 1.00 82.44 196 LYS A C 1
ATOM 1573 O O . LYS A 1 196 ? -57.004 -24.724 106.235 1.00 82.44 196 LYS A O 1
ATOM 1578 N N . THR A 1 197 ? -56.449 -25.118 104.105 1.00 74.38 197 THR A N 1
ATOM 1579 C CA . THR A 1 197 ? -57.421 -26.212 103.925 1.00 74.38 197 THR A CA 1
ATOM 1580 C C . THR A 1 197 ? -57.106 -27.440 104.772 1.00 74.38 197 THR A C 1
ATOM 1582 O O . THR A 1 197 ? -58.039 -28.076 105.254 1.00 74.38 197 THR A O 1
ATOM 1585 N N . LYS A 1 198 ? -55.827 -27.751 105.025 1.00 71.81 198 LYS A N 1
ATOM 1586 C CA . LYS A 1 198 ? -55.441 -28.821 105.962 1.00 71.81 198 LYS A CA 1
ATOM 1587 C C . LYS A 1 198 ? -55.862 -28.502 107.399 1.00 71.81 198 LYS A C 1
ATOM 1589 O O . LYS A 1 198 ? -56.310 -29.399 108.104 1.00 71.81 198 LYS A O 1
ATOM 1594 N N . ILE A 1 199 ? -55.796 -27.232 107.808 1.00 59.34 199 ILE A N 1
ATOM 1595 C CA . ILE A 1 199 ? -56.315 -26.775 109.109 1.00 59.34 199 ILE A CA 1
ATOM 1596 C C . ILE A 1 199 ? -57.849 -26.895 109.159 1.00 59.34 199 ILE A C 1
ATOM 1598 O O . ILE A 1 199 ? -58.402 -27.285 110.181 1.00 59.34 199 ILE A O 1
ATOM 1602 N N . THR A 1 200 ? -58.556 -26.619 108.057 1.00 48.91 200 THR A N 1
ATOM 1603 C CA . THR A 1 200 ? -60.028 -26.716 108.001 1.00 48.91 200 THR A CA 1
ATOM 1604 C C . THR A 1 200 ? -60.542 -28.162 107.896 1.00 48.91 200 THR A C 1
ATOM 1606 O O . THR A 1 200 ? -61.568 -28.485 108.488 1.00 48.91 200 THR A O 1
ATOM 1609 N N . GLN A 1 201 ? -59.820 -29.067 107.226 1.00 46.28 201 GLN A N 1
ATOM 1610 C CA . GLN A 1 201 ? -60.167 -30.497 107.158 1.00 46.28 201 GLN A CA 1
ATOM 1611 C C . GLN A 1 201 ? -59.909 -31.264 108.466 1.00 46.28 201 GLN A C 1
ATOM 1613 O O . GLN A 1 201 ? -60.452 -32.351 108.637 1.00 46.28 201 GLN A O 1
ATOM 1618 N N . ALA A 1 202 ? -59.178 -30.690 109.426 1.00 45.66 202 ALA A N 1
ATOM 1619 C CA . ALA A 1 202 ? -59.102 -31.225 110.787 1.00 45.66 202 ALA A CA 1
ATOM 1620 C C . ALA A 1 202 ? -60.395 -31.004 111.613 1.00 45.66 202 ALA A C 1
ATOM 1622 O O . ALA A 1 202 ? -60.480 -31.505 112.730 1.00 45.66 202 ALA A O 1
ATOM 1623 N N . MET A 1 203 ? -61.408 -30.289 111.089 1.00 41.38 203 MET A N 1
ATOM 1624 C CA . MET A 1 203 ? -62.663 -29.990 111.807 1.00 41.38 203 MET A CA 1
ATOM 1625 C C . MET A 1 203 ? -63.965 -30.327 111.052 1.00 41.38 203 MET A C 1
ATOM 1627 O O . MET A 1 203 ? -65.034 -29.909 111.489 1.00 41.38 203 MET A O 1
ATOM 1631 N N . GLY A 1 204 ? -63.944 -31.075 109.946 1.00 33.03 204 GLY A N 1
ATOM 1632 C CA . GLY A 1 204 ? -65.185 -31.327 109.200 1.00 33.03 204 GLY A CA 1
ATOM 1633 C C . GLY A 1 204 ? -65.118 -32.514 108.253 1.00 33.03 204 GLY A C 1
ATOM 1634 O O . GLY A 1 204 ? -64.503 -32.437 107.192 1.00 33.03 204 GLY A O 1
ATOM 1635 N N . ALA A 1 205 ? -65.781 -33.600 108.647 1.00 37.59 205 ALA A N 1
ATOM 1636 C CA . ALA A 1 205 ? -66.054 -34.770 107.826 1.00 37.59 205 ALA A CA 1
ATOM 1637 C C . ALA A 1 205 ? -67.220 -34.529 106.837 1.00 37.59 205 ALA A C 1
ATOM 1639 O O . ALA A 1 205 ? -68.064 -33.670 107.069 1.00 37.59 205 ALA A O 1
ATOM 1640 N N . THR A 1 206 ? -67.290 -35.396 105.812 1.00 32.97 206 THR A N 1
ATOM 1641 C CA . THR A 1 206 ? -68.411 -35.729 104.889 1.00 32.97 206 THR A CA 1
ATOM 1642 C C . THR A 1 206 ? -68.603 -34.958 103.554 1.00 32.97 206 THR A C 1
ATOM 1644 O O . THR A 1 206 ? -69.278 -33.943 103.519 1.00 32.97 206 THR A O 1
ATOM 1647 N N . ALA A 1 207 ? -68.054 -35.558 102.468 1.00 32.31 207 ALA A N 1
ATOM 1648 C CA . ALA A 1 207 ? -68.621 -35.893 101.122 1.00 32.31 207 ALA A CA 1
ATOM 1649 C C . ALA A 1 207 ? -69.343 -34.837 100.220 1.00 32.31 207 ALA A C 1
ATOM 1651 O O . ALA A 1 207 ? -69.836 -33.840 100.725 1.00 32.31 207 ALA A O 1
ATOM 1652 N N . PRO A 1 208 ? -69.603 -35.103 98.909 1.00 45.41 208 PRO A N 1
ATOM 1653 C CA . PRO A 1 208 ? -68.837 -35.803 97.866 1.00 45.41 208 PRO A CA 1
ATOM 1654 C C . PRO A 1 208 ? -68.617 -34.959 96.569 1.00 45.41 208 PRO A C 1
ATOM 1656 O O . PRO A 1 208 ? -69.013 -33.807 96.438 1.00 45.41 208 PRO A O 1
ATOM 1659 N N . SER A 1 209 ? -67.939 -35.606 95.621 1.00 48.00 209 SER A N 1
ATOM 1660 C CA . SER A 1 209 ? -67.483 -35.271 94.259 1.00 48.00 209 SER A CA 1
ATOM 1661 C C . SER A 1 209 ? -68.463 -34.650 93.246 1.00 48.00 209 SER A C 1
ATOM 1663 O O . SER A 1 209 ? -69.575 -35.152 93.104 1.00 48.00 209 SER A O 1
ATOM 1665 N N . THR A 1 210 ? -67.942 -33.774 92.364 1.00 38.84 210 THR A N 1
ATOM 1666 C CA . THR A 1 210 ? -68.438 -33.635 90.976 1.00 38.84 210 THR A CA 1
ATOM 1667 C C . THR A 1 210 ? -67.322 -33.281 89.980 1.00 38.84 210 THR A C 1
ATOM 1669 O O . THR A 1 210 ? -66.574 -32.321 90.145 1.00 38.84 210 THR A O 1
ATOM 1672 N N . THR A 1 211 ? -67.233 -34.111 88.945 1.00 41.84 211 THR A N 1
ATOM 1673 C CA . THR A 1 211 ? -66.373 -34.104 87.751 1.00 41.84 211 THR A CA 1
ATOM 1674 C C . THR A 1 211 ? -66.673 -32.952 86.783 1.00 41.84 211 THR A C 1
ATOM 1676 O O . THR A 1 211 ? -67.836 -32.697 86.482 1.00 41.84 211 THR A O 1
ATOM 1679 N N . LEU A 1 212 ? -65.632 -32.328 86.213 1.00 37.41 212 LEU A N 1
ATOM 1680 C CA . LEU A 1 212 ? -65.724 -31.382 85.091 1.00 37.41 212 LEU A CA 1
ATOM 1681 C C . LEU A 1 212 ? -64.821 -31.850 83.942 1.00 37.41 212 LEU A C 1
ATOM 1683 O O . LEU A 1 212 ? -63.620 -32.053 84.113 1.00 37.41 212 LEU A O 1
ATOM 1687 N N . ALA A 1 213 ? -65.459 -32.066 82.795 1.00 35.59 213 ALA A N 1
ATOM 1688 C CA . ALA A 1 213 ? -64.895 -32.605 81.569 1.00 35.59 213 ALA A CA 1
ATOM 1689 C C . ALA A 1 213 ? -64.011 -31.583 80.837 1.00 35.59 213 ALA A C 1
ATOM 1691 O O . ALA A 1 213 ? -64.372 -30.418 80.677 1.00 35.59 213 ALA A O 1
ATOM 1692 N N . SER A 1 214 ? -62.861 -32.051 80.359 1.00 42.16 214 SER A N 1
ATOM 1693 C CA . SER A 1 214 ? -61.911 -31.335 79.515 1.00 42.16 214 SER A CA 1
ATOM 1694 C C . SER A 1 214 ? -62.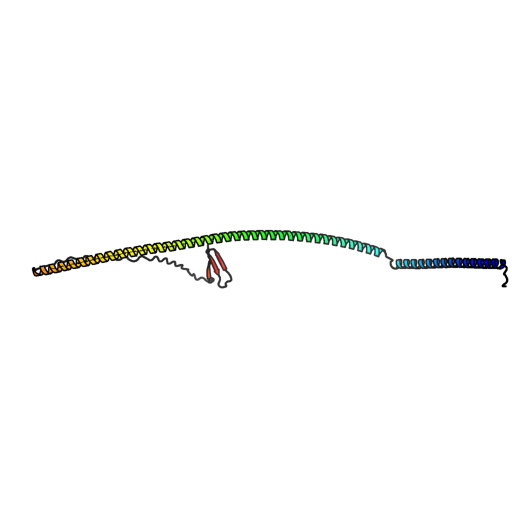214 -31.595 78.035 1.00 42.16 214 SER A C 1
ATOM 1696 O O . SER A 1 214 ? -62.113 -32.721 77.555 1.00 42.16 214 SER A O 1
ATOM 1698 N N . ALA A 1 215 ? -62.563 -30.541 77.294 1.00 40.41 215 ALA A N 1
ATOM 1699 C CA . ALA A 1 215 ? -62.628 -30.568 75.836 1.00 40.41 215 ALA A CA 1
ATOM 1700 C C . ALA A 1 215 ? -61.228 -30.295 75.259 1.00 40.41 215 ALA A C 1
ATOM 1702 O O . ALA A 1 215 ? -60.666 -29.217 75.447 1.00 40.41 215 ALA A O 1
ATOM 1703 N N . SER A 1 216 ? -60.661 -31.294 74.583 1.00 41.94 216 SER A N 1
ATOM 1704 C CA . SER A 1 216 ? -59.405 -31.210 73.836 1.00 41.94 216 SER A CA 1
ATOM 1705 C C . SER A 1 216 ? -59.732 -30.971 72.361 1.00 41.94 216 SER A C 1
ATOM 1707 O O . SER A 1 216 ? -60.320 -31.831 71.709 1.00 41.94 216 SER A O 1
ATOM 1709 N N . ALA A 1 217 ? -59.400 -29.785 71.850 1.00 40.00 217 ALA A N 1
ATOM 1710 C CA . ALA A 1 217 ? -59.500 -29.465 70.431 1.00 40.00 217 A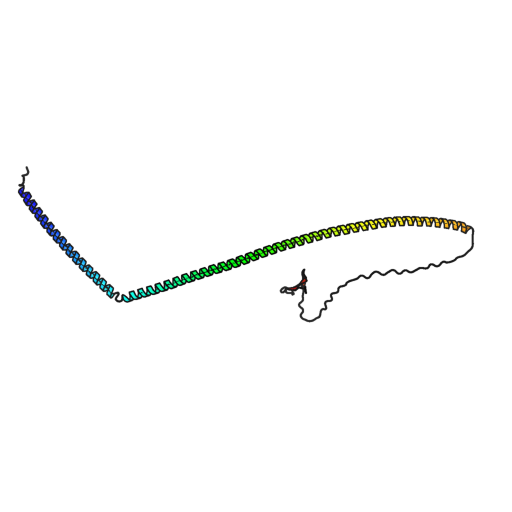LA A CA 1
ATOM 1711 C C . ALA A 1 217 ? -58.181 -29.836 69.736 1.00 40.00 217 ALA A C 1
ATOM 1713 O O . ALA A 1 217 ? -57.125 -29.276 70.032 1.00 40.00 217 ALA A O 1
ATOM 1714 N N . VAL A 1 218 ? -58.264 -30.806 68.825 1.00 49.28 218 VAL A N 1
ATOM 1715 C CA . VAL A 1 218 ? -57.198 -31.239 67.917 1.00 49.28 218 VAL A CA 1
ATOM 1716 C C . VAL A 1 218 ? -57.013 -30.167 66.843 1.00 49.28 218 VAL A C 1
ATOM 1718 O O . VAL A 1 218 ? -57.914 -29.935 66.040 1.00 49.28 218 VAL A O 1
ATOM 1721 N N . ALA A 1 219 ? -55.853 -29.510 66.832 1.00 44.50 219 ALA A N 1
ATOM 1722 C CA . ALA A 1 219 ? -55.433 -28.622 65.754 1.00 44.50 219 ALA A CA 1
ATOM 1723 C C . ALA A 1 219 ? -54.350 -29.316 64.917 1.00 44.50 219 ALA A C 1
ATOM 1725 O O . ALA A 1 219 ? -53.260 -29.626 65.396 1.00 44.50 219 ALA A O 1
ATOM 1726 N N . THR A 1 220 ? -54.703 -29.581 63.665 1.00 56.25 220 THR A N 1
ATOM 1727 C CA . THR A 1 220 ? -53.880 -30.138 62.588 1.00 56.25 220 THR A CA 1
ATOM 1728 C C . THR A 1 220 ? -52.691 -29.217 62.264 1.00 56.25 220 THR A C 1
ATOM 1730 O O . THR A 1 220 ? -52.901 -28.009 62.134 1.00 56.25 220 THR A O 1
ATOM 1733 N N . PRO A 1 221 ? -51.456 -29.725 62.087 1.00 55.28 221 PRO A N 1
ATOM 1734 C CA . PRO A 1 221 ? -50.346 -28.908 61.605 1.00 55.28 221 PRO A CA 1
ATOM 1735 C C . PRO A 1 221 ? -50.440 -28.681 60.080 1.00 55.28 221 PRO A C 1
ATOM 1737 O O . PRO A 1 221 ? -50.845 -29.593 59.353 1.00 55.28 221 PRO A O 1
ATOM 1740 N N . PRO A 1 222 ? -50.061 -27.494 59.571 1.00 52.34 222 PRO A N 1
ATOM 1741 C CA . PRO A 1 222 ? -50.033 -27.210 58.142 1.00 52.34 222 PRO A CA 1
ATOM 1742 C C . PRO A 1 222 ? -48.824 -27.888 57.483 1.00 52.34 222 PRO A C 1
ATOM 1744 O O . PRO A 1 222 ? -47.710 -27.854 58.008 1.00 52.34 222 PRO A O 1
ATOM 1747 N N . GLY A 1 223 ? -49.067 -28.525 56.335 1.00 54.16 223 GLY A N 1
ATOM 1748 C CA . GLY A 1 223 ? -48.037 -29.159 55.514 1.00 54.16 223 GLY A CA 1
ATOM 1749 C C . GLY A 1 223 ? -47.032 -28.151 54.933 1.00 54.16 223 GLY A C 1
ATOM 1750 O O . GLY A 1 223 ? -47.354 -26.968 54.794 1.00 54.16 223 GLY A O 1
ATOM 1751 N N . PRO A 1 224 ? -45.808 -28.596 54.602 1.00 61.03 224 PRO A N 1
ATOM 1752 C CA . PRO A 1 224 ? -44.764 -27.728 54.070 1.00 61.03 224 PRO A CA 1
ATOM 1753 C C . PRO A 1 224 ? -45.054 -27.334 52.608 1.00 61.03 224 PRO A C 1
ATOM 1755 O O . PRO A 1 224 ? -45.651 -28.124 51.874 1.00 61.03 224 PRO A O 1
ATOM 1758 N N . PRO A 1 225 ? -44.630 -26.135 52.165 1.00 52.50 225 PRO A N 1
ATOM 1759 C CA . PRO A 1 225 ? -44.904 -25.648 50.820 1.00 52.50 225 PRO A CA 1
ATOM 1760 C C . PRO A 1 225 ? -44.119 -26.418 49.751 1.00 52.50 225 PRO A C 1
ATOM 1762 O O . PRO A 1 225 ? -42.949 -26.768 49.928 1.00 52.50 225 PRO A O 1
ATOM 1765 N N . GLU A 1 226 ? -44.790 -26.642 48.621 1.00 47.78 226 GLU A N 1
ATOM 1766 C CA . GLU A 1 226 ? -44.246 -27.221 47.399 1.00 47.78 226 GLU A CA 1
ATOM 1767 C C . GLU A 1 226 ? -43.029 -26.433 46.902 1.00 47.78 226 GLU A C 1
ATOM 1769 O O . GLU A 1 226 ? -43.095 -25.262 46.526 1.00 47.78 226 GLU A O 1
ATOM 1774 N N . SER A 1 227 ? -41.893 -27.122 46.868 1.00 46.25 227 SER A N 1
ATOM 1775 C CA . SER A 1 227 ? -40.713 -26.710 46.123 1.00 46.25 227 SER A CA 1
ATOM 1776 C C . SER A 1 227 ? -41.027 -26.778 44.624 1.00 46.25 227 SER A C 1
ATOM 1778 O O . SER A 1 227 ? -41.087 -27.857 44.034 1.00 46.25 227 SER A O 1
ATOM 1780 N N . LEU A 1 228 ? -41.188 -25.603 44.011 1.00 48.56 228 LEU A N 1
ATOM 1781 C CA . LEU A 1 228 ? -41.119 -25.366 42.569 1.00 48.56 228 LEU A CA 1
ATOM 1782 C C . LEU A 1 228 ? -39.749 -25.818 42.040 1.00 48.56 228 LEU A C 1
ATOM 1784 O O . LEU A 1 228 ? -38.786 -25.055 41.965 1.00 48.56 228 LEU A O 1
ATOM 1788 N N . ARG A 1 229 ? -39.647 -27.098 41.679 1.00 40.84 229 ARG A N 1
ATOM 1789 C CA . ARG A 1 229 ? -38.559 -27.614 40.850 1.00 40.84 229 ARG A CA 1
ATOM 1790 C C . ARG A 1 229 ? -38.910 -27.370 39.387 1.00 40.84 229 ARG A C 1
ATOM 1792 O O . ARG A 1 229 ? -39.569 -28.195 38.760 1.00 40.84 229 ARG A O 1
ATOM 1799 N N . HIS A 1 230 ? -38.411 -26.277 38.817 1.00 42.75 230 HIS A N 1
ATOM 1800 C CA . HIS A 1 230 ? -38.276 -26.169 37.365 1.00 42.75 230 HIS A CA 1
ATOM 1801 C C . HIS A 1 230 ? -37.173 -27.127 36.903 1.00 42.75 230 HIS A C 1
ATOM 1803 O O . HIS A 1 230 ? -35.998 -26.782 36.818 1.00 42.75 230 HIS A O 1
ATOM 1809 N N . ARG A 1 231 ? -37.558 -28.378 36.645 1.00 37.47 231 ARG A N 1
ATOM 1810 C CA . ARG A 1 231 ? -36.717 -29.364 35.971 1.00 37.47 231 ARG A CA 1
ATOM 1811 C C . ARG A 1 231 ? -36.907 -29.173 34.466 1.00 37.47 231 ARG A C 1
ATOM 1813 O O . ARG A 1 231 ? -37.803 -29.765 33.874 1.00 37.47 231 ARG A O 1
ATOM 1820 N N . SER A 1 232 ? -36.080 -28.326 33.857 1.00 45.53 232 SER A N 1
ATOM 1821 C CA . SER A 1 232 ? -35.955 -28.284 32.399 1.00 45.53 232 SER A CA 1
ATOM 1822 C C . SER A 1 232 ? -35.272 -29.576 31.954 1.00 45.53 232 SER A C 1
ATOM 1824 O O . SER A 1 232 ? -34.098 -29.804 32.236 1.00 45.53 232 SER A O 1
ATOM 1826 N N . THR A 1 233 ? -36.043 -30.472 31.343 1.00 38.03 233 THR A N 1
ATOM 1827 C CA . THR A 1 233 ? -35.515 -31.669 30.685 1.00 38.03 233 THR A CA 1
ATOM 1828 C C . THR A 1 233 ? -35.592 -31.430 29.187 1.00 38.03 233 THR A C 1
ATOM 1830 O O . THR A 1 233 ? -36.652 -31.564 28.587 1.00 38.03 233 THR A O 1
ATOM 1833 N N . PHE A 1 234 ? -34.465 -31.049 28.584 1.00 37.88 234 PHE A N 1
ATOM 1834 C CA . PHE A 1 234 ? -34.280 -31.190 27.145 1.00 37.88 234 PHE A CA 1
ATOM 1835 C C . PHE A 1 234 ? -34.145 -32.686 26.856 1.00 37.88 234 PHE A C 1
ATOM 1837 O O . PHE A 1 234 ? -33.139 -33.311 27.186 1.00 37.88 234 PHE A O 1
ATOM 1844 N N . SER A 1 235 ? -35.205 -33.281 26.313 1.00 36.47 235 SER A N 1
ATOM 1845 C CA . SER A 1 235 ? -35.196 -34.658 25.829 1.00 36.47 235 SER A CA 1
ATOM 1846 C C . SER A 1 235 ? -34.875 -34.625 24.337 1.00 36.47 235 SER A C 1
ATOM 1848 O O . SER A 1 235 ? -35.733 -34.299 23.519 1.00 36.47 235 SER A O 1
ATOM 1850 N N . VAL A 1 236 ? -33.624 -34.921 23.981 1.00 43.56 236 VAL A N 1
ATOM 1851 C CA . VAL A 1 236 ? -33.231 -35.160 22.589 1.00 43.56 236 VAL A CA 1
ATOM 1852 C C . VAL A 1 236 ? -33.675 -36.578 22.230 1.00 43.56 236 VAL A C 1
ATOM 1854 O O . VAL A 1 236 ? -33.148 -37.561 22.750 1.00 43.56 236 VAL A O 1
ATOM 1857 N N . ARG A 1 237 ? -34.689 -36.686 21.365 1.00 38.84 237 ARG A N 1
ATOM 1858 C CA . ARG A 1 237 ? -35.066 -37.945 20.713 1.00 38.84 237 ARG A CA 1
ATOM 1859 C C . ARG A 1 237 ? -33.953 -38.330 19.741 1.00 38.84 237 ARG A C 1
ATOM 1861 O O . ARG A 1 237 ? -33.811 -37.709 18.696 1.00 38.84 237 ARG A O 1
ATOM 1868 N N . SER A 1 238 ? -33.196 -39.366 20.088 1.00 40.72 238 SER A N 1
ATOM 1869 C CA . SER A 1 238 ? -32.352 -40.089 19.138 1.00 40.72 238 SER A CA 1
ATOM 1870 C C . SER A 1 238 ? -33.256 -40.926 18.229 1.00 40.72 238 SER A C 1
ATOM 1872 O O . SER A 1 238 ? -33.817 -41.935 18.662 1.00 40.72 238 SER A O 1
ATOM 1874 N N . SER A 1 239 ? -33.467 -40.469 16.995 1.00 45.25 239 SER A N 1
ATOM 1875 C CA . SER A 1 239 ? -33.984 -41.304 15.914 1.00 45.25 239 SER A CA 1
ATOM 1876 C C . SER A 1 239 ? -32.808 -42.056 15.299 1.00 45.25 239 SER A C 1
ATOM 1878 O O . SER A 1 239 ? -31.915 -41.449 14.712 1.00 45.25 239 SER A O 1
ATOM 1880 N N . ASN A 1 240 ? -32.812 -43.377 15.466 1.00 49.84 240 ASN A N 1
ATOM 1881 C CA . ASN A 1 240 ? -31.909 -44.287 14.778 1.00 49.84 240 ASN A CA 1
ATOM 1882 C C . ASN A 1 240 ? -32.244 -44.289 13.283 1.00 49.84 240 ASN A C 1
ATOM 1884 O O . ASN A 1 240 ? -33.088 -45.071 12.863 1.00 49.84 240 ASN A O 1
ATOM 1888 N N . ASP A 1 241 ? -31.577 -43.443 12.507 1.00 41.81 241 ASP A N 1
ATOM 1889 C CA . ASP A 1 241 ? -31.430 -43.616 11.066 1.00 41.81 241 ASP A CA 1
ATOM 1890 C C . ASP A 1 241 ? -29.974 -43.335 10.685 1.00 41.81 241 ASP A C 1
ATOM 1892 O O . ASP A 1 241 ? -29.320 -42.431 11.211 1.00 41.81 241 ASP A O 1
ATOM 1896 N N . ALA A 1 242 ? -29.442 -44.212 9.840 1.00 53.47 242 ALA A N 1
ATOM 1897 C CA . ALA A 1 242 ? -28.038 -44.301 9.482 1.00 53.47 242 ALA A CA 1
ATOM 1898 C C . ALA A 1 242 ? -27.516 -43.028 8.784 1.00 53.47 242 ALA A C 1
ATOM 1900 O O . ALA A 1 242 ? -28.236 -42.385 8.025 1.00 53.47 242 ALA A O 1
ATOM 1901 N N . CYS A 1 243 ? -26.224 -42.743 9.003 1.00 48.59 243 CYS A N 1
ATOM 1902 C CA . CYS A 1 243 ? -25.440 -41.606 8.490 1.00 48.59 243 CYS A CA 1
ATOM 1903 C C . CYS A 1 243 ? -25.653 -40.244 9.178 1.00 48.59 243 CYS A C 1
ATOM 1905 O O . CYS A 1 243 ? -25.806 -39.222 8.515 1.00 48.59 243 CYS A O 1
ATOM 1907 N 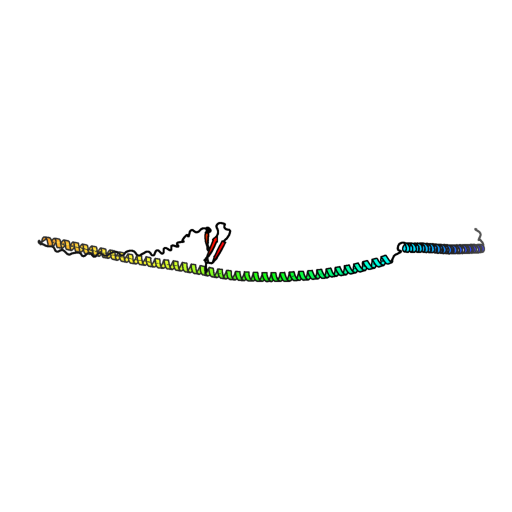N . THR A 1 244 ? -25.540 -40.194 10.507 1.00 49.75 244 THR A N 1
ATOM 1908 C CA . THR A 1 244 ? -25.231 -38.945 11.224 1.00 49.75 244 THR A CA 1
ATOM 1909 C C . THR A 1 244 ? -23.731 -38.873 11.543 1.00 49.75 244 THR A C 1
ATOM 1911 O O . THR A 1 244 ? -23.202 -39.792 12.171 1.00 49.75 244 THR A O 1
ATOM 1914 N N . PRO A 1 245 ? -23.010 -37.820 11.105 1.00 50.06 245 PRO A N 1
ATOM 1915 C CA . PRO A 1 245 ? -21.633 -37.604 11.529 1.00 50.06 245 PRO A CA 1
ATOM 1916 C C . PRO A 1 245 ? -21.623 -37.370 13.041 1.00 50.06 245 PRO A C 1
ATOM 1918 O O . PRO A 1 245 ? -22.428 -36.605 13.575 1.00 50.06 245 PRO A O 1
ATOM 1921 N N . SER A 1 246 ? -20.740 -38.071 13.743 1.00 52.50 246 SER A N 1
ATOM 1922 C CA . SER A 1 246 ? -20.508 -37.912 15.175 1.00 52.50 246 SER A CA 1
ATOM 1923 C C . SER A 1 246 ? -19.954 -36.511 15.455 1.00 52.50 246 SER A C 1
ATOM 1925 O O . SER A 1 246 ? -18.751 -36.285 15.388 1.00 52.50 246 SER A O 1
ATOM 1927 N N . ILE A 1 247 ? -20.849 -35.565 15.753 1.00 55.56 247 ILE A N 1
ATOM 1928 C CA . ILE A 1 247 ? -20.522 -34.210 16.214 1.00 55.56 247 ILE A CA 1
ATOM 1929 C C . ILE A 1 247 ? -19.944 -34.349 17.624 1.00 55.56 247 ILE A C 1
ATOM 1931 O O . ILE A 1 247 ? -20.685 -34.512 18.593 1.00 55.56 247 ILE A O 1
ATOM 1935 N N . LEU A 1 248 ? -18.616 -34.369 17.723 1.00 58.47 248 LEU A N 1
ATOM 1936 C CA . LEU A 1 248 ? -17.916 -34.646 18.979 1.00 58.47 248 LEU A CA 1
ATOM 1937 C C . LEU A 1 248 ? -17.624 -33.393 19.809 1.00 58.47 248 LEU A C 1
ATOM 1939 O O . LEU A 1 248 ? -17.365 -33.533 20.999 1.00 58.47 248 LEU A O 1
ATOM 1943 N N . ASP A 1 249 ? -17.724 -32.188 19.242 1.00 59.94 249 ASP A N 1
ATOM 1944 C CA . ASP A 1 249 ? -17.491 -30.960 20.006 1.00 59.94 249 ASP A CA 1
ATOM 1945 C C . ASP A 1 249 ? -18.335 -29.786 19.486 1.00 59.94 249 ASP A C 1
ATOM 1947 O O . ASP A 1 249 ? -18.197 -29.345 18.343 1.00 59.94 249 ASP A O 1
ATOM 1951 N N . MET A 1 250 ? -19.216 -29.267 20.349 1.00 68.38 250 MET A N 1
ATOM 1952 C CA . MET A 1 250 ? -19.943 -28.011 20.143 1.00 68.38 250 MET A CA 1
ATOM 1953 C C . MET A 1 250 ? -19.417 -26.984 21.141 1.00 68.38 250 MET A C 1
ATOM 1955 O O . MET A 1 250 ? -19.629 -27.113 22.348 1.00 68.38 250 MET A O 1
ATOM 1959 N N . LYS A 1 251 ? -18.767 -25.930 20.642 1.00 72.50 251 LYS A N 1
ATOM 1960 C CA . LYS A 1 251 ? -18.420 -24.755 21.451 1.00 72.50 251 LYS A CA 1
ATOM 1961 C C . LYS A 1 251 ? -19.341 -23.598 21.094 1.00 72.50 251 LYS A C 1
ATOM 1963 O O . LYS A 1 251 ? -19.386 -23.166 19.944 1.00 72.50 251 LYS A O 1
ATOM 1968 N N . LEU A 1 252 ? -20.056 -23.105 22.103 1.00 73.88 252 LEU A N 1
ATOM 1969 C CA . LEU A 1 252 ? -20.856 -21.891 22.011 1.00 73.88 252 LEU A CA 1
ATOM 1970 C C . LEU A 1 252 ? -19.939 -20.687 22.246 1.00 73.88 252 LEU A C 1
ATOM 1972 O O . LEU A 1 252 ? -19.328 -20.570 23.311 1.00 73.88 252 LEU A O 1
ATOM 1976 N N . LEU A 1 253 ? -19.822 -19.818 21.247 1.00 76.69 253 LEU A N 1
ATOM 1977 C CA . LEU A 1 253 ? -19.063 -18.578 21.355 1.00 76.69 253 LEU A CA 1
ATOM 1978 C C . LEU A 1 253 ? -19.968 -17.425 21.823 1.00 76.69 253 LEU A C 1
ATOM 1980 O O . LEU A 1 253 ? -21.183 -17.447 21.591 1.00 76.69 253 LEU A O 1
ATOM 1984 N N . PRO A 1 254 ? -19.395 -16.394 22.473 1.00 64.31 254 PRO A N 1
ATOM 1985 C CA . PRO A 1 254 ? -20.118 -15.163 22.773 1.00 64.31 254 PRO A CA 1
ATOM 1986 C C . PRO A 1 254 ? -20.730 -14.582 21.490 1.00 64.31 254 PRO A C 1
ATOM 1988 O O . PRO A 1 254 ? -20.034 -14.447 20.487 1.00 64.31 254 PRO A O 1
ATOM 1991 N N . GLY A 1 255 ? -22.027 -14.261 21.519 1.00 76.38 255 GLY A N 1
ATOM 1992 C CA . GLY A 1 255 ? -22.768 -13.743 20.359 1.00 76.38 255 GLY A CA 1
ATOM 1993 C C . GLY A 1 255 ? -23.722 -14.733 19.680 1.00 76.38 255 GLY A C 1
ATOM 1994 O O . GLY A 1 255 ? -24.383 -14.348 18.728 1.00 76.38 255 GLY A O 1
ATOM 1995 N N . GLY A 1 256 ? -23.842 -15.974 20.170 1.00 76.75 256 GLY A N 1
ATOM 1996 C CA . GLY A 1 256 ? -24.759 -16.973 19.592 1.00 76.75 256 GLY A CA 1
ATOM 1997 C C . GLY A 1 256 ? -24.159 -17.775 18.433 1.00 76.75 256 GLY A C 1
ATOM 1998 O O . GLY A 1 256 ? -24.850 -18.546 17.784 1.00 76.75 256 GLY A O 1
ATOM 1999 N N . LEU A 1 257 ? -22.857 -17.645 18.183 1.00 67.25 257 LEU A N 1
ATOM 2000 C CA . LEU A 1 257 ? -22.181 -18.427 17.152 1.00 67.25 257 LEU A CA 1
ATOM 2001 C C . LEU A 1 257 ? -21.890 -19.844 17.653 1.00 67.25 257 LEU A C 1
ATOM 2003 O O . LEU A 1 257 ? -21.299 -20.037 18.723 1.00 67.25 257 LEU A O 1
ATOM 2007 N N . VAL A 1 258 ? -22.273 -20.838 16.852 1.00 74.62 258 VAL A N 1
ATOM 2008 C CA . VAL A 1 258 ? -21.995 -22.254 17.115 1.00 74.62 258 VAL A CA 1
ATOM 2009 C C . VAL A 1 258 ? -20.944 -22.751 16.132 1.00 74.62 258 VAL A C 1
ATOM 2011 O O . VAL A 1 258 ? -21.123 -22.672 14.915 1.00 74.62 258 VAL A O 1
ATOM 2014 N N . VAL A 1 259 ? -19.852 -23.287 16.676 1.00 74.62 259 VAL A N 1
ATOM 2015 C CA . VAL A 1 259 ? -18.789 -23.949 15.915 1.00 74.62 259 VAL A CA 1
ATOM 2016 C C . VAL A 1 259 ? -19.017 -25.455 15.983 1.00 74.62 259 VAL A C 1
ATOM 2018 O O . VAL A 1 259 ? -19.016 -26.027 17.075 1.00 74.62 259 VAL A O 1
ATOM 2021 N N . LEU A 1 260 ? -19.189 -26.084 14.817 1.00 72.38 260 LEU A N 1
ATOM 2022 C CA . LEU A 1 260 ? -19.162 -27.541 14.669 1.00 72.38 260 LEU A CA 1
ATOM 2023 C C . LEU A 1 260 ? -17.825 -27.957 14.067 1.00 72.38 260 LEU A C 1
ATOM 2025 O O . LEU A 1 260 ? -17.502 -27.539 12.952 1.00 72.38 260 LEU A O 1
ATOM 2029 N N . ALA A 1 261 ? -17.075 -28.770 14.806 1.00 64.69 261 ALA A N 1
ATOM 2030 C CA . ALA A 1 261 ? -15.903 -29.466 14.297 1.00 64.69 261 ALA A CA 1
ATOM 2031 C C . ALA A 1 261 ? -16.284 -30.915 13.971 1.00 64.69 261 ALA A C 1
ATOM 2033 O O . ALA A 1 261 ? -16.867 -31.613 14.803 1.00 64.69 261 ALA A O 1
ATOM 2034 N N . ASP A 1 262 ? -15.970 -31.353 12.753 1.00 63.00 262 ASP A N 1
ATOM 2035 C CA . ASP A 1 262 ? -16.001 -32.775 12.408 1.00 63.00 262 ASP A CA 1
ATOM 2036 C C . ASP A 1 262 ? -14.769 -33.474 13.009 1.00 63.00 262 ASP A C 1
ATOM 2038 O O . ASP A 1 262 ? -13.723 -32.840 13.176 1.00 63.00 262 ASP A O 1
ATOM 2042 N N . GLY A 1 263 ? -14.879 -34.764 13.335 1.00 60.47 263 GLY A N 1
ATOM 2043 C CA . GLY A 1 263 ? -13.879 -35.535 14.094 1.00 60.47 263 GLY A CA 1
ATOM 2044 C C . GLY A 1 263 ? -12.467 -35.554 13.492 1.00 60.47 263 GLY A C 1
ATOM 2045 O O . GLY A 1 263 ? -11.508 -35.851 14.201 1.00 60.47 263 GLY A O 1
ATOM 2046 N N . ASP A 1 264 ? -12.328 -35.162 12.225 1.00 68.44 264 ASP A N 1
ATOM 2047 C CA . ASP A 1 264 ? -11.057 -35.048 11.505 1.00 68.44 264 ASP A CA 1
ATOM 2048 C C . ASP A 1 264 ? -10.453 -33.623 11.510 1.00 68.44 264 ASP A C 1
ATOM 2050 O O . ASP A 1 264 ? -9.501 -33.357 10.779 1.00 68.44 264 ASP A O 1
ATOM 2054 N N . ASN A 1 265 ? -10.991 -32.679 12.299 1.00 58.84 265 ASN A N 1
ATOM 2055 C CA . ASN A 1 265 ? -10.522 -31.283 12.447 1.00 58.84 265 ASN A CA 1
ATOM 2056 C C . ASN A 1 265 ? -10.408 -30.455 11.146 1.00 58.84 265 ASN A C 1
ATOM 2058 O O . ASN A 1 265 ? -9.916 -29.328 11.173 1.00 58.84 265 ASN A O 1
ATOM 2062 N N . ASN A 1 266 ? -10.883 -30.967 10.008 1.00 57.12 266 ASN A N 1
ATOM 2063 C CA . ASN A 1 266 ? -10.643 -30.363 8.693 1.00 57.12 266 ASN A CA 1
ATOM 2064 C C . ASN A 1 266 ? -11.786 -29.486 8.166 1.00 57.12 266 ASN A C 1
ATOM 2066 O O . ASN A 1 266 ? -11.643 -28.869 7.111 1.00 57.12 266 ASN A O 1
ATOM 2070 N N . SER A 1 267 ? -12.912 -29.379 8.877 1.00 53.94 267 SER A N 1
ATOM 2071 C CA . SER A 1 267 ? -13.945 -28.405 8.523 1.00 53.94 267 SER A CA 1
ATOM 2072 C C . SER A 1 267 ? -14.634 -27.838 9.760 1.00 53.94 267 SER A C 1
ATOM 2074 O O . SER A 1 267 ? -15.157 -28.573 10.595 1.00 53.94 267 SER A O 1
ATOM 2076 N N . VAL A 1 268 ? -14.602 -26.509 9.872 1.00 65.00 268 VAL A N 1
ATOM 2077 C CA . VAL A 1 268 ? -15.323 -25.735 10.882 1.00 65.00 268 VAL A CA 1
ATOM 2078 C C . VAL A 1 268 ? -16.437 -24.995 10.161 1.00 65.00 268 VAL A C 1
ATOM 2080 O O . VAL A 1 268 ? -16.167 -24.139 9.317 1.00 65.00 268 VAL A O 1
ATOM 2083 N N . LYS A 1 269 ? -17.690 -25.327 10.471 1.00 68.88 269 LYS A N 1
ATOM 2084 C CA . LYS A 1 269 ? -18.842 -24.538 10.017 1.00 68.88 269 LYS A CA 1
ATOM 2085 C C . LYS A 1 269 ? -19.299 -23.632 11.157 1.00 68.88 269 LYS A C 1
ATOM 2087 O O . LYS A 1 269 ? -19.533 -24.115 12.265 1.00 68.88 269 LYS A O 1
ATOM 2092 N N . LEU A 1 270 ? -19.396 -22.335 10.869 1.00 71.19 270 LEU A N 1
ATOM 2093 C CA . LEU A 1 270 ? -19.969 -21.319 11.751 1.00 71.19 270 LEU A CA 1
ATOM 2094 C C . LEU A 1 270 ? -21.442 -21.145 11.391 1.00 71.19 270 LEU A C 1
ATOM 2096 O O . LEU A 1 270 ? -21.760 -20.840 10.242 1.00 71.19 270 LEU A O 1
ATOM 2100 N N . TYR A 1 271 ? -22.316 -21.336 12.373 1.00 73.75 271 TYR A N 1
ATOM 2101 C CA . TYR A 1 271 ? -23.732 -21.008 12.257 1.00 73.75 271 TYR A CA 1
ATOM 2102 C C . TYR A 1 271 ? -24.022 -19.799 13.134 1.00 73.75 271 TYR A C 1
ATOM 2104 O O . TYR A 1 271 ? -23.678 -19.801 14.319 1.00 73.75 271 TYR A O 1
ATOM 2112 N N . ASP A 1 272 ? -24.642 -18.787 12.538 1.00 68.44 272 ASP A N 1
ATOM 2113 C CA . ASP A 1 272 ? -25.251 -17.683 13.266 1.00 68.44 272 ASP A CA 1
ATOM 2114 C C . ASP A 1 272 ? -26.660 -18.119 13.680 1.00 68.44 272 ASP A C 1
ATOM 2116 O O . ASP A 1 272 ? -27.448 -18.542 12.834 1.00 68.44 272 ASP A O 1
ATOM 2120 N N . THR A 1 273 ? -26.957 -18.112 14.980 1.00 68.69 273 THR A N 1
ATOM 2121 C CA . THR A 1 273 ? -28.276 -18.516 15.490 1.00 68.69 273 THR A CA 1
ATOM 2122 C C . THR A 1 273 ? -29.240 -17.340 15.645 1.00 68.69 273 THR A C 1
ATOM 2124 O O . THR A 1 273 ? -30.276 -17.507 16.287 1.00 68.69 273 THR A O 1
ATOM 2127 N N . GLN A 1 274 ? -28.908 -16.149 15.134 1.00 63.66 274 GLN A N 1
ATOM 2128 C CA . GLN A 1 274 ? -29.832 -15.014 15.098 1.00 63.66 274 GLN A CA 1
ATOM 2129 C C . GLN A 1 274 ? -30.688 -15.036 13.821 1.00 63.66 274 GLN A C 1
ATOM 2131 O O . GLN A 1 274 ? -30.399 -14.334 12.856 1.00 63.66 274 GLN A O 1
ATOM 2136 N N . GLU A 1 275 ? -31.761 -15.830 13.843 1.00 51.59 275 GLU A N 1
ATOM 2137 C CA . GLU A 1 275 ? -32.981 -15.588 13.050 1.00 51.59 275 GLU A CA 1
ATOM 2138 C C . GLU A 1 275 ? -34.160 -15.300 13.986 1.00 51.59 275 GLU A C 1
ATOM 2140 O O . GLU A 1 275 ? -34.302 -16.021 15.004 1.00 51.59 275 GLU A O 1
#

Organism: NCBI:txid231223

Sequence (275 aa):
MATGMNPGVYDVKEKVMDDLENKFHKKLNNFTVDAKTKMRSFSREAAIQVFELTLVFLTQAFPDLSRLESASDNIQDETLKLREDFEKLERTLSQKLKDAQQSFSEKLEDAQNSLSKTIDAQQSFSEKLEDAQNSLSKTIDAQQTLSEKLEHGVEETASYFQKKVETDLKKLNKAKESHTHQILGLRKLQKLLCDKTKITQAMGATAPSTTLASASAVATPPGPPESLRHRSTFSVRSSNDACTPSILDMKLLPGGLVVLADGDNNSVKLYDTQE

Foldseek 3Di:
DPDDDDVVVVVVVVVVVVVVVVVVVVVVVVVVVVVVVVVVVVVVVVVVVVVVVVVVVCCVVCVCVVVVVVVVVVVVVVVVVVVVVVVVVVVVVVVVVVVVVVVVVVVVVVVVVVVVVVVVVVVVVVVVVVVVVVVVVVVVVVVVVVVVVVVVVVVVVVVVVVVVVVVVVVVVVVVVVVVVVVVVVVVVVVVVVVVVVVVVVVPDDDDDDDDDDDDDDDDDDDDDDDDPPPPDDPDDDDDDDPDDQPQPDWDQDPQRWTWTAGPVNPDTDIDRPDD

pLDDT: mean 77.84, std 19.62, range [32.31, 97.62]

Secondary structure (DSSP, 8-state):
------HHHHHHHHHHHHHHHHHHHHHHHHHHHHHHHHHHHHHHHHHHHHHHHHHHHHHHH-S-HHHHHHHHHHHHHHHHHHHHHHHHHHHHHHHHHHHHHHHHHHHHHHHHHHHHHHHHHHHHHHHHHHHHHHHHHHHHHHHHHHHHHHHHHHHHHHHHHHHHHHHHHHHHHHHHHHHHHHHHHHHHHHHHHHHHHHHHHTT----------------PPPPPPP---------------S------EEEEPTTSEEEEEPTTS--EEEEE---

Radius of gyration: 78.61 Å; chains: 1; bounding box: 189×89×185 Å